Protein AF-A0A8H9GF30-F1 (afdb_monomer)

InterPro domains:
  IPR036396 Cytochrome P450 superfamily [G3DSA:1.10.630.10] (15-283)
  IPR036396 Cytochrome P450 superfamily [SSF48264] (23-315)

Foldseek 3Di:
DDDCVVCPPPPDAAELLVLQFDLHSVVVLVVQCVVPNQWGWHAQDVPRIDIDGRDPVVVVVLVPPCVVNPQQLLPPPCVVVVHADQQALCCLRNPNDDQQALSNDGDPSNVLRCVLVVVLVVVCVVVVVVLVVVLVVQQVVLVCVQLVVQCVVPVPDWGKDWCLVRPLLSSLLCSLCVQLPHDSVLSVLLLVLLVSSSSRNPVSVVVLLVSLLVVLVVCVVPPDSHSSNSLNPDPSQDDVSSSSSHSNVSSSVSSQARSQVVQVLVLCCQPPQVNVCVPPVNDDQKHFPDPSNPFGWRGRNPGIGTPTRMMIGDRDPPPPPPPDDD

Organism: NCBI:txid43677

Mean predicted aligned error: 6.54 Å

Secondary structure (DSSP, 8-state):
---GGGGTT--SPEEHHHHHHSSSTHHHHHHHHHHHTTEEEEEEETTEEEEEE--HHHHHHHHH-TTTS---GGG-GGGGGT-SPTT-TTHHHH-S----SGGG--HHHHHHHHHHHHHHHHHHHHTHHHHHHHHHHHHHHHHHHHHHHHHHH-TTS-EEEEHIIIIIHHHHHHHHHHHHT--HHHHHHHHHHHHHHHTT-THHHHHHHHHHHHHHHHHHHS--SSHHHHHHH-TT--SHHHHHHHHHHHHHHHHHHHHHHHHHHHHHHHH-HHHHHHHHTT--SEEESS-GGG--B---SS---BS--EEEE-----GGGGS---

Sequence (326 aa):
MLRLDGMTGVVALRPLAEASALPDSRVFYDALAREWGDVAPVELEPGVPAWLVLGQRLVYEVMRGDHVFVTDPRRWNGHARGGPPPGSGLAAILAPHRRRAANHTDGVLHERLRAPLDDAFARLAASEGSTAARVRTVCGLLVDRFVHRAEARRPEGTGEADLMAEYASALGYLVVGDLVGLDPEDGHRLHDLTRRLVAGDAGAVEEADRTLARAVAARRARPRRDLAGELVAHPGLRDDVEVVHSLLAVACAGYLTLPAWVGQTLLLALTDARLAARLHGGRLDLELAVPASDLRWTGGPWIRQPDRLPVTFRPVVSAAHGRLRT

Nearest PDB structures (foldseek):
  3ejd-assem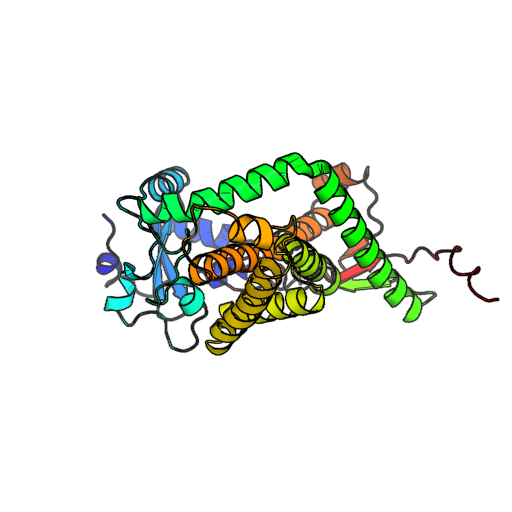bly2_D  TM=7.684E-01  e=1.050E-06  Bacillus subtilis
  3ejd-assembly3_F  TM=8.038E-01  e=1.721E-06  Bacillus subtilis
  6gmf-assembly1_A  TM=7.451E-01  e=5.637E-06  Chondromyces apiculatus DSM 436
  5xw2-assembly1_A  TM=7.887E-01  e=9.241E-06  Streptomyces himastatinicus ATCC 53653
  5kyo-assembly1_A  TM=7.574E-01  e=2.610E-05  Sphingobium yanoikuyae

Radius of gyration: 22.37 Å; Cα contacts (8 Å, |Δi|>4): 449; chains: 1; bounding box: 48×55×63 Å

Solvent-accessible surface area (backbone atoms only — not comparable to full-atom values): 17776 Å² total; per-residue (Å²): 130,94,49,80,76,75,47,79,81,65,79,82,62,52,50,40,25,56,33,27,40,40,98,58,38,59,63,51,53,52,54,40,36,75,74,49,43,48,52,29,74,28,18,58,48,94,92,36,76,43,79,44,72,68,31,68,70,56,43,54,50,49,75,68,33,53,92,78,53,63,57,28,28,68,72,45,71,53,57,85,69,71,42,65,58,91,60,32,28,59,41,75,68,49,39,71,66,89,58,57,24,33,86,42,33,57,66,74,62,14,55,41,49,36,49,46,53,54,57,46,49,51,52,51,58,77,40,39,73,61,53,54,51,53,51,49,51,53,53,48,54,38,50,54,50,47,46,52,53,18,43,75,76,36,78,91,46,77,21,58,46,40,43,28,69,58,36,22,44,46,50,20,24,50,53,43,15,46,48,51,57,39,54,71,65,59,13,46,51,46,39,53,29,45,54,36,25,59,60,18,38,71,70,30,53,62,53,45,52,52,54,40,46,52,53,49,54,48,27,74,78,50,76,50,98,33,49,46,27,47,40,72,70,28,86,60,46,87,48,70,65,35,37,36,35,40,51,49,54,52,46,47,53,37,49,59,46,47,20,28,52,47,37,45,51,51,50,44,44,73,71,35,68,70,52,30,39,70,74,51,81,58,65,70,76,57,44,66,68,56,63,81,88,74,56,50,39,35,64,32,70,86,53,55,28,57,67,53,44,48,28,33,29,71,66,76,83,70,84,74,79,82,80,85,83,132

pLDDT: mean 87.89, std 12.22, range [33.0, 97.94]

Structure (mmCIF, N/CA/C/O backbone):
data_AF-A0A8H9GF30-F1
#
_entry.id   AF-A0A8H9GF30-F1
#
loop_
_atom_site.group_PDB
_atom_site.id
_atom_site.type_symbol
_atom_site.label_atom_id
_atom_site.label_alt_id
_atom_site.label_comp_id
_atom_site.label_asym_id
_atom_site.label_entity_id
_atom_site.label_seq_id
_atom_site.pdbx_PDB_ins_code
_atom_site.Cartn_x
_atom_site.Cartn_y
_atom_site.Cartn_z
_atom_site.occupancy
_atom_site.B_iso_or_equiv
_atom_site.auth_seq_id
_atom_site.auth_comp_id
_atom_site.auth_asym_id
_atom_site.auth_atom_id
_atom_site.pdbx_PDB_model_num
ATOM 1 N N . MET A 1 1 ? -4.395 -23.767 -21.068 1.00 47.53 1 MET A N 1
ATOM 2 C CA . MET A 1 1 ? -4.061 -22.383 -20.669 1.00 47.53 1 MET A CA 1
ATOM 3 C C . MET A 1 1 ? -5.326 -21.548 -20.794 1.00 47.53 1 MET A C 1
ATOM 5 O O . MET A 1 1 ? -5.798 -21.374 -21.912 1.00 47.53 1 MET A O 1
ATOM 9 N N . LEU A 1 2 ? -5.924 -21.126 -19.675 1.00 56.38 2 LEU A N 1
ATOM 10 C CA . LEU A 1 2 ? -7.101 -20.250 -19.674 1.00 56.38 2 LEU A CA 1
ATOM 11 C C . LEU A 1 2 ? -6.683 -18.898 -20.264 1.00 56.38 2 LEU A C 1
ATOM 13 O O . LEU A 1 2 ? -6.005 -18.106 -19.617 1.00 56.38 2 LEU A O 1
ATOM 17 N N . ARG A 1 3 ? -6.993 -18.670 -21.541 1.00 58.66 3 ARG A N 1
ATOM 18 C CA . ARG A 1 3 ? -6.803 -17.365 -22.179 1.00 58.66 3 ARG A CA 1
ATOM 19 C C . ARG A 1 3 ? -8.007 -16.497 -21.859 1.00 58.66 3 ARG A C 1
ATOM 21 O O . ARG A 1 3 ? -9.128 -16.991 -21.803 1.00 58.66 3 ARG A O 1
ATOM 28 N N . LEU A 1 4 ? -7.793 -15.193 -21.721 1.00 57.38 4 LEU A N 1
ATOM 29 C CA . LEU A 1 4 ? -8.887 -14.225 -21.612 1.00 57.38 4 LEU A CA 1
ATOM 30 C C . LEU A 1 4 ? -9.859 -14.291 -22.814 1.00 57.38 4 LEU A C 1
ATOM 32 O O . LEU A 1 4 ? -10.947 -13.732 -22.746 1.00 57.38 4 LEU A O 1
ATOM 36 N N . ASP A 1 5 ? -9.491 -14.920 -23.938 1.00 56.41 5 ASP A N 1
ATOM 37 C CA . ASP A 1 5 ? -10.391 -15.168 -25.081 1.00 56.41 5 ASP A CA 1
ATOM 38 C C . ASP A 1 5 ? -11.525 -16.144 -24.718 1.00 56.41 5 ASP A C 1
ATOM 40 O O . ASP A 1 5 ? -12.622 -16.049 -25.263 1.00 56.41 5 ASP A O 1
ATOM 44 N N . GLY A 1 6 ? -11.304 -17.013 -23.724 1.00 59.25 6 GLY A N 1
ATOM 45 C CA . GLY A 1 6 ? -12.334 -17.880 -23.151 1.00 59.25 6 GLY A CA 1
ATOM 46 C C . GLY A 1 6 ? -13.402 -17.138 -22.338 1.00 59.25 6 GLY A C 1
ATOM 47 O O . GLY A 1 6 ? -14.399 -17.748 -21.974 1.00 59.25 6 GLY A O 1
ATOM 48 N N . MET A 1 7 ? -13.228 -15.835 -22.069 1.00 62.84 7 MET A N 1
ATOM 49 C CA . MET A 1 7 ? -14.224 -15.006 -21.372 1.00 62.84 7 MET A CA 1
ATOM 50 C C . MET A 1 7 ? -15.242 -14.346 -22.310 1.00 62.84 7 MET A C 1
ATOM 52 O O . MET A 1 7 ? -16.183 -13.727 -21.832 1.00 62.84 7 MET A O 1
ATOM 56 N N . THR A 1 8 ? -15.089 -14.474 -23.633 1.00 57.19 8 THR A N 1
ATOM 57 C CA . THR A 1 8 ? -15.968 -13.820 -24.627 1.00 57.19 8 THR A CA 1
ATOM 58 C C . THR A 1 8 ? -17.442 -14.249 -24.548 1.00 57.19 8 THR A C 1
ATOM 60 O O . THR A 1 8 ? -18.296 -13.556 -25.092 1.00 57.19 8 THR A O 1
ATOM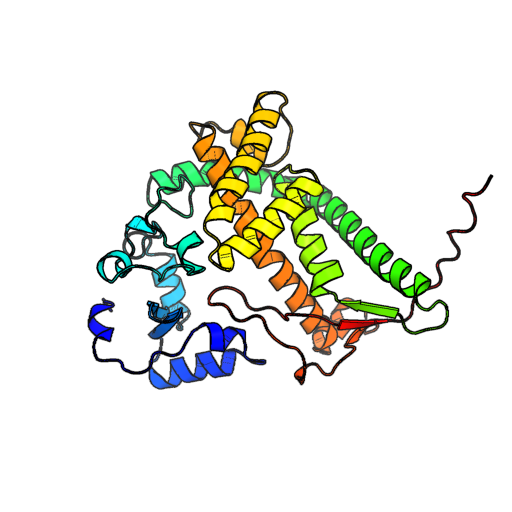 63 N N . GLY A 1 9 ? -17.752 -15.342 -23.838 1.00 57.16 9 GLY A N 1
ATOM 64 C CA . GLY A 1 9 ? -19.118 -15.790 -23.538 1.00 57.16 9 GLY A CA 1
ATOM 65 C C . GLY A 1 9 ? -19.572 -15.604 -22.083 1.00 57.16 9 GLY A C 1
ATOM 66 O O . GLY A 1 9 ? -20.694 -15.988 -21.765 1.00 57.16 9 GLY A O 1
ATOM 67 N N . VAL A 1 10 ? -18.735 -15.055 -21.193 1.00 63.53 10 VAL A N 1
ATOM 68 C CA . VAL A 1 10 ? -19.097 -14.833 -19.782 1.00 63.53 10 VAL A CA 1
ATOM 69 C C . VAL A 1 10 ? -19.740 -13.456 -19.647 1.00 63.53 10 VAL A C 1
ATOM 71 O O . VAL A 1 10 ? -19.075 -12.430 -19.771 1.00 63.53 10 VAL A O 1
ATOM 74 N N . VAL A 1 11 ? -21.048 -13.438 -19.402 1.00 61.41 11 VAL A N 1
ATOM 75 C CA . VAL A 1 11 ? -21.824 -12.218 -19.142 1.00 61.41 11 VAL A CA 1
ATOM 76 C C . VAL A 1 11 ? -21.865 -11.973 -17.627 1.00 61.41 11 VAL A C 1
ATOM 78 O O . VAL A 1 11 ? -21.976 -12.929 -16.867 1.00 61.41 11 VAL A O 1
ATOM 81 N N . ALA A 1 12 ? -21.795 -10.705 -17.198 1.00 76.50 12 ALA A N 1
ATOM 82 C CA . ALA A 1 12 ? -21.859 -10.259 -15.794 1.00 76.50 12 ALA A CA 1
ATOM 83 C C . ALA A 1 12 ? -20.682 -10.712 -14.901 1.00 76.50 12 ALA A C 1
ATOM 85 O O . ALA A 1 12 ? -20.839 -11.476 -13.948 1.00 76.50 12 ALA A O 1
ATOM 86 N N . LEU A 1 13 ? -19.485 -10.198 -15.194 1.00 88.31 13 LEU A N 1
ATOM 87 C CA . LEU A 1 13 ? -18.317 -10.370 -14.328 1.00 88.31 13 LEU A CA 1
ATOM 88 C C . LEU A 1 13 ? -18.533 -9.680 -12.979 1.00 88.31 13 LEU A C 1
ATOM 90 O O . LEU A 1 13 ? -19.012 -8.551 -12.926 1.00 88.31 13 LEU A O 1
ATOM 94 N N . ARG A 1 14 ? -18.149 -10.355 -11.893 1.00 92.69 14 ARG A N 1
ATOM 95 C CA . ARG A 1 14 ? -18.231 -9.789 -10.544 1.00 92.69 14 ARG A CA 1
ATOM 96 C C . ARG A 1 14 ? -17.059 -8.825 -10.298 1.00 92.69 14 ARG A C 1
ATOM 98 O O . ARG A 1 14 ? -15.911 -9.268 -10.433 1.00 92.69 14 ARG A O 1
ATOM 105 N N . PRO A 1 15 ? -17.304 -7.556 -9.922 1.00 93.12 15 PRO A N 1
ATOM 106 C CA . PRO A 1 15 ? -16.244 -6.608 -9.595 1.00 93.12 15 PRO A CA 1
ATOM 107 C C . PRO A 1 15 ? -15.476 -7.036 -8.345 1.00 93.12 15 PRO A C 1
ATOM 109 O O . PRO A 1 15 ? -16.052 -7.232 -7.276 1.00 93.12 15 PRO A O 1
ATOM 112 N N . LEU A 1 16 ? -14.151 -7.123 -8.439 1.00 92.25 16 LEU A N 1
ATOM 113 C CA . LEU A 1 16 ? -13.304 -7.510 -7.309 1.00 92.25 16 LEU A CA 1
ATOM 114 C C . LEU A 1 16 ? -13.378 -6.497 -6.152 1.00 92.25 16 LEU A C 1
ATOM 116 O O . LEU A 1 16 ? -13.233 -6.869 -4.988 1.00 92.25 16 LEU A O 1
ATOM 120 N N . ALA A 1 17 ? -13.676 -5.231 -6.459 1.00 90.75 17 ALA A N 1
ATOM 121 C CA . ALA A 1 17 ? -13.899 -4.191 -5.458 1.00 90.75 17 ALA A CA 1
ATOM 122 C C . ALA A 1 17 ? -15.087 -4.498 -4.519 1.00 90.75 17 ALA A C 1
ATOM 124 O O . ALA A 1 17 ? -15.069 -4.068 -3.361 1.00 90.75 17 ALA A O 1
ATOM 125 N N . GLU A 1 18 ? -16.079 -5.287 -4.954 1.00 91.75 18 GLU A N 1
ATOM 126 C CA . GLU A 1 18 ? -17.164 -5.744 -4.074 1.00 91.75 18 GLU A CA 1
ATOM 127 C C . GLU A 1 18 ? -16.618 -6.598 -2.928 1.00 91.75 18 GLU A C 1
ATOM 129 O O . GLU A 1 18 ? -17.012 -6.409 -1.780 1.00 91.75 18 GLU A O 1
ATOM 134 N N . ALA A 1 19 ? -15.645 -7.474 -3.203 1.00 91.56 19 ALA A N 1
ATOM 135 C CA . ALA A 1 19 ? -15.029 -8.320 -2.183 1.00 91.56 19 ALA A CA 1
ATOM 136 C C . ALA A 1 19 ? 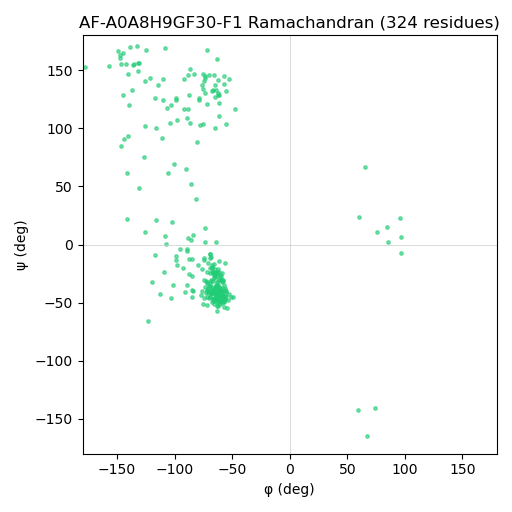-14.406 -7.485 -1.056 1.00 91.56 19 ALA A C 1
ATOM 138 O O . ALA A 1 19 ? -14.604 -7.773 0.124 1.00 91.56 19 ALA A O 1
ATOM 139 N N . SER A 1 20 ? -13.660 -6.435 -1.415 1.00 88.19 20 SER A N 1
ATOM 140 C CA . SER A 1 20 ? -13.017 -5.534 -0.450 1.00 88.19 20 SER A CA 1
ATOM 141 C C . SER A 1 20 ? -14.010 -4.687 0.347 1.00 88.19 20 SER A C 1
ATOM 143 O O . SER A 1 20 ? -13.743 -4.403 1.512 1.00 88.19 20 SER A O 1
ATOM 145 N N . ALA A 1 21 ? -15.159 -4.343 -0.243 1.00 89.38 21 ALA A N 1
ATOM 146 C CA . ALA A 1 21 ? -16.183 -3.514 0.388 1.00 89.38 21 ALA A CA 1
ATOM 147 C C . ALA A 1 21 ? -17.077 -4.290 1.378 1.00 89.38 21 ALA A C 1
ATOM 149 O O . ALA A 1 21 ? -17.756 -3.684 2.208 1.00 89.38 21 ALA A O 1
ATOM 150 N N . LEU A 1 22 ? -17.091 -5.626 1.309 1.00 89.31 22 LEU A N 1
ATOM 151 C CA . LEU A 1 22 ? -17.887 -6.455 2.213 1.00 89.31 22 LEU A CA 1
ATOM 152 C C . LEU A 1 22 ? -17.288 -6.509 3.631 1.00 89.31 22 LEU A C 1
ATOM 154 O O . LEU A 1 22 ? -16.066 -6.647 3.781 1.00 89.31 22 LEU A O 1
ATOM 158 N N . PRO A 1 23 ? -18.131 -6.527 4.686 1.00 85.19 23 PRO A N 1
ATOM 159 C CA . PRO A 1 23 ? -17.689 -6.800 6.057 1.00 85.19 23 PRO A CA 1
ATOM 160 C C . PRO A 1 23 ? -16.974 -8.149 6.211 1.00 85.19 23 PRO A C 1
ATOM 162 O O . PRO A 1 23 ? -16.007 -8.246 6.966 1.00 85.19 23 PRO A O 1
ATOM 165 N N . ASP A 1 24 ? -17.401 -9.161 5.448 1.00 88.69 24 ASP A N 1
ATOM 166 C CA . ASP A 1 24 ? -16.713 -10.444 5.305 1.00 88.69 24 ASP A CA 1
ATOM 167 C C . ASP A 1 24 ? -16.466 -10.754 3.822 1.00 88.69 24 ASP A C 1
ATOM 169 O O . ASP A 1 24 ? -17.362 -11.190 3.096 1.00 88.69 24 ASP A O 1
ATOM 173 N N . SER A 1 25 ? -15.230 -10.536 3.371 1.00 91.06 25 SER A N 1
ATOM 174 C CA . SER A 1 25 ? -14.831 -10.774 1.981 1.00 91.06 25 SER A CA 1
ATOM 175 C C . SER A 1 25 ? -14.843 -12.257 1.596 1.00 91.06 25 SER A C 1
ATOM 177 O O . SER A 1 25 ? -14.920 -12.575 0.408 1.00 91.06 25 SER A O 1
ATOM 179 N N . ARG A 1 26 ? -14.817 -13.183 2.569 1.00 92.12 26 ARG A N 1
ATOM 180 C CA . ARG A 1 26 ? -14.831 -14.632 2.300 1.00 92.12 26 ARG A CA 1
ATOM 181 C C . ARG A 1 26 ? -16.109 -15.055 1.596 1.00 92.12 26 ARG A C 1
ATOM 183 O O . ARG A 1 26 ? -16.044 -15.875 0.694 1.00 92.12 26 ARG A O 1
ATOM 190 N N . VAL A 1 27 ? -17.240 -14.418 1.908 1.00 94.69 27 VAL A N 1
ATOM 191 C CA . VAL A 1 27 ? -18.531 -14.697 1.257 1.00 94.69 27 VAL A CA 1
ATOM 192 C C . VAL A 1 27 ? -18.437 -14.544 -0.266 1.00 94.69 27 VAL A C 1
ATOM 194 O O . VAL A 1 27 ? -18.972 -15.371 -1.006 1.00 94.69 27 VAL A O 1
ATOM 197 N N . PHE A 1 28 ? -17.722 -13.520 -0.741 1.00 94.88 28 PHE A N 1
ATOM 198 C CA . PHE A 1 28 ? -17.507 -13.283 -2.168 1.00 94.88 28 PHE A CA 1
ATOM 199 C C . PHE A 1 28 ? -16.624 -14.365 -2.800 1.00 94.88 28 PHE A C 1
ATOM 201 O O . PHE A 1 28 ? -16.995 -14.948 -3.824 1.00 94.88 28 PHE A O 1
ATOM 208 N N . TYR A 1 29 ? -15.479 -14.663 -2.178 1.00 94.88 29 TYR A N 1
ATOM 209 C CA . TYR A 1 29 ? -14.535 -15.661 -2.684 1.00 94.88 29 TYR A CA 1
ATOM 210 C C . TYR A 1 29 ? -15.111 -17.081 -2.641 1.00 94.88 29 TYR A C 1
ATOM 212 O O . TYR A 1 29 ? -14.976 -17.810 -3.620 1.00 94.88 29 TYR A O 1
ATOM 220 N N . ASP A 1 30 ? -15.842 -17.446 -1.588 1.00 95.75 30 ASP A N 1
ATOM 221 C CA . ASP A 1 30 ? -16.541 -18.730 -1.468 1.00 95.75 30 ASP A CA 1
ATOM 222 C C . ASP A 1 30 ? -17.622 -18.869 -2.543 1.00 95.75 30 ASP A C 1
ATOM 224 O O . ASP A 1 30 ? -17.826 -19.946 -3.101 1.00 95.75 30 ASP A O 1
ATOM 228 N N . ALA A 1 31 ? -18.321 -17.778 -2.871 1.00 95.44 31 ALA A N 1
ATOM 229 C CA . ALA A 1 31 ? -19.279 -17.766 -3.969 1.00 95.44 31 ALA A CA 1
ATOM 230 C C . ALA A 1 31 ? -18.615 -17.917 -5.342 1.00 95.44 31 ALA A C 1
ATOM 232 O O . ALA A 1 31 ? -19.194 -18.554 -6.217 1.00 95.44 31 ALA A O 1
ATOM 233 N N . LEU A 1 32 ? -17.430 -17.338 -5.564 1.00 95.12 32 LEU A N 1
ATOM 234 C CA . LEU A 1 32 ? -16.658 -17.586 -6.789 1.00 95.12 32 LEU A CA 1
ATOM 235 C C . LEU A 1 32 ? -16.173 -19.035 -6.853 1.00 95.12 32 LEU A C 1
ATOM 237 O O . LEU A 1 32 ? -16.386 -19.694 -7.865 1.00 95.12 32 LEU A O 1
ATOM 241 N N . ALA A 1 33 ? -15.601 -19.548 -5.765 1.00 95.06 33 ALA A N 1
ATOM 242 C CA . ALA A 1 33 ? -15.069 -20.904 -5.700 1.00 95.06 33 ALA A CA 1
ATOM 243 C C . ALA A 1 33 ? -16.157 -21.971 -5.901 1.00 95.06 33 ALA A C 1
ATOM 245 O O . ALA A 1 33 ? -15.936 -22.949 -6.609 1.00 95.06 33 ALA A O 1
ATOM 246 N N . ARG A 1 34 ? -17.356 -21.771 -5.335 1.00 95.56 34 ARG A N 1
ATOM 247 C CA . ARG A 1 34 ? -18.502 -22.676 -5.541 1.00 95.56 34 ARG A CA 1
ATOM 248 C C . ARG A 1 34 ? -18.980 -22.734 -6.991 1.00 95.56 34 ARG A C 1
ATOM 250 O O . ARG A 1 34 ? -19.499 -23.764 -7.400 1.00 95.56 34 ARG A O 1
ATOM 257 N N . GLU A 1 35 ? -18.859 -21.638 -7.732 1.00 94.38 35 GLU A N 1
ATOM 258 C CA . GLU A 1 35 ? -19.360 -21.535 -9.106 1.00 94.38 35 GLU A CA 1
ATOM 259 C C . GLU A 1 35 ? -18.300 -21.934 -10.143 1.00 94.38 35 GLU A C 1
ATOM 261 O O . GLU A 1 35 ? -18.609 -22.641 -11.098 1.00 94.38 35 GLU A O 1
ATOM 266 N N . TRP A 1 36 ? -17.046 -21.526 -9.936 1.00 94.00 36 TRP A N 1
ATOM 267 C CA . TRP A 1 36 ? -15.975 -21.618 -10.935 1.00 94.00 36 TRP A CA 1
ATOM 268 C C . TRP A 1 36 ? -14.806 -22.526 -10.524 1.00 94.00 36 TRP A C 1
ATOM 270 O O . TRP A 1 36 ? -13.936 -22.825 -11.342 1.00 94.00 36 TRP A O 1
ATOM 280 N N . GLY A 1 37 ? -14.765 -22.990 -9.273 1.00 94.75 37 GLY A N 1
ATOM 281 C CA . GLY A 1 37 ? -13.639 -23.751 -8.732 1.00 94.75 37 GLY A CA 1
ATOM 282 C C . GLY A 1 37 ? -12.421 -22.869 -8.441 1.00 94.75 37 GLY A C 1
ATOM 283 O O . GLY A 1 37 ? -12.546 -21.748 -7.955 1.00 94.75 37 GLY A O 1
ATOM 284 N N . ASP A 1 38 ? -11.220 -23.378 -8.723 1.00 95.19 38 ASP A N 1
ATOM 285 C CA . ASP A 1 38 ? -9.965 -22.727 -8.318 1.00 95.19 38 ASP A CA 1
ATOM 286 C C . ASP A 1 38 ? -9.595 -21.479 -9.140 1.00 95.19 38 ASP A C 1
ATOM 288 O O . ASP A 1 38 ? -8.665 -20.761 -8.760 1.00 95.19 38 ASP A O 1
ATOM 292 N N . VAL A 1 39 ? -10.267 -21.221 -10.267 1.00 95.75 39 VAL A N 1
ATOM 293 C CA . VAL A 1 39 ? -10.013 -20.058 -11.130 1.00 95.75 39 VAL A CA 1
ATOM 294 C C . VAL A 1 39 ? -11.339 -19.486 -11.618 1.00 95.75 39 VAL A C 1
ATOM 296 O O . VAL A 1 39 ? -12.083 -20.172 -12.313 1.00 95.75 39 VAL A O 1
ATOM 299 N N . ALA A 1 40 ? -11.612 -18.225 -11.291 1.00 94.38 40 ALA A N 1
ATOM 300 C CA . ALA A 1 40 ? -12.878 -17.566 -11.595 1.00 94.38 40 ALA A CA 1
ATOM 301 C C . ALA A 1 40 ? -12.679 -16.306 -12.454 1.00 94.38 40 ALA A C 1
ATOM 303 O O . ALA A 1 40 ? -11.703 -15.578 -12.254 1.00 94.38 40 ALA A O 1
ATOM 304 N N . PRO A 1 41 ? -13.582 -16.013 -13.401 1.00 94.44 41 PRO A N 1
ATOM 305 C CA . PRO A 1 41 ? -13.580 -14.751 -14.122 1.00 94.44 41 PRO A CA 1
ATOM 306 C C . PRO A 1 41 ? -14.115 -13.627 -13.218 1.00 94.44 41 PRO A C 1
ATOM 308 O O . PRO A 1 41 ? -15.136 -13.782 -12.548 1.00 94.44 41 PRO A O 1
ATOM 311 N N . VAL A 1 42 ? -13.426 -12.488 -13.203 1.00 94.00 42 VAL A N 1
ATOM 312 C CA . VAL A 1 42 ? -13.779 -11.298 -12.411 1.00 94.00 42 VAL A CA 1
ATOM 313 C C . VAL A 1 42 ? -13.567 -10.026 -13.225 1.00 94.00 42 VAL A C 1
ATOM 315 O O . VAL A 1 42 ? -12.954 -10.044 -14.295 1.00 94.00 42 VAL A O 1
ATOM 318 N N . GLU A 1 43 ? -14.049 -8.909 -12.699 1.00 91.88 43 GLU A N 1
ATOM 319 C CA . GLU A 1 43 ? -13.779 -7.572 -13.218 1.00 91.88 43 GLU A CA 1
ATOM 320 C C . GLU A 1 43 ? -12.864 -6.813 -12.239 1.00 91.88 43 GLU A C 1
ATOM 322 O O . GLU A 1 43 ? -13.168 -6.721 -11.050 1.00 91.88 43 GLU A O 1
ATOM 327 N N . LEU A 1 44 ? -11.713 -6.309 -12.705 1.00 89.75 44 LEU A N 1
ATOM 328 C CA . LEU A 1 44 ? -10.773 -5.548 -11.859 1.00 89.75 44 LEU A CA 1
ATOM 329 C C . LEU A 1 44 ? -11.265 -4.118 -11.615 1.00 89.75 44 LEU A C 1
ATOM 331 O O . LEU A 1 44 ? -11.205 -3.612 -10.498 1.00 89.75 44 LEU A O 1
ATOM 335 N N . GLU A 1 45 ? -11.753 -3.497 -12.683 1.00 88.19 45 GLU A N 1
ATOM 336 C CA . GLU A 1 45 ? -12.424 -2.199 -12.751 1.00 88.19 45 GLU A CA 1
ATOM 337 C C . GLU A 1 45 ? -13.456 -2.265 -13.885 1.00 88.19 45 GLU A C 1
ATOM 339 O O . GLU A 1 45 ? -13.301 -3.124 -14.757 1.00 88.19 45 GLU A O 1
ATOM 344 N N . PRO A 1 46 ? -14.466 -1.374 -13.926 1.00 86.88 46 PRO A N 1
ATOM 345 C CA . PRO A 1 46 ? -15.493 -1.388 -14.966 1.00 86.88 46 PRO A CA 1
ATOM 346 C C . PRO A 1 46 ? -14.911 -1.525 -16.382 1.00 86.88 46 PRO A C 1
ATOM 348 O O . PRO A 1 46 ? -14.175 -0.658 -16.855 1.00 86.88 46 PRO A O 1
ATOM 351 N N . GLY A 1 47 ? -15.235 -2.629 -17.059 1.00 86.06 47 GLY A N 1
ATOM 352 C CA . GLY A 1 47 ? -14.768 -2.951 -18.409 1.00 86.06 47 GLY A CA 1
ATOM 353 C C . GLY A 1 47 ? -13.404 -3.649 -18.500 1.00 86.06 47 GLY A C 1
ATOM 354 O O . GLY A 1 47 ? -12.951 -3.925 -19.611 1.00 86.06 47 GLY A O 1
ATOM 355 N N . VAL A 1 48 ? -12.750 -3.969 -17.377 1.00 89.44 48 VAL A N 1
ATOM 356 C CA . VAL A 1 48 ? -11.424 -4.610 -17.337 1.00 89.44 48 VAL A CA 1
ATOM 357 C C . VAL A 1 48 ? -11.527 -6.051 -16.807 1.00 89.44 48 VAL A C 1
ATOM 359 O O . VAL A 1 48 ? -11.444 -6.277 -15.595 1.00 89.44 48 VAL A O 1
ATOM 362 N N . PRO A 1 49 ? -11.687 -7.055 -17.691 1.00 90.44 49 PRO A N 1
ATOM 363 C CA . PRO A 1 49 ? -11.808 -8.456 -17.293 1.00 90.44 49 PRO A CA 1
ATOM 364 C C . PRO A 1 49 ? -10.475 -9.057 -16.829 1.00 90.44 49 PRO A C 1
ATOM 366 O O . PRO A 1 49 ? -9.422 -8.798 -17.420 1.00 90.44 49 PRO A O 1
ATOM 369 N N . ALA A 1 50 ? -10.531 -9.947 -15.838 1.00 91.00 50 ALA A N 1
ATOM 370 C CA . ALA A 1 50 ? -9.391 -10.734 -15.380 1.00 91.00 50 ALA A CA 1
ATOM 371 C C . ALA A 1 50 ? -9.788 -12.145 -14.927 1.00 91.00 50 ALA A C 1
ATOM 373 O O . ALA A 1 50 ? -10.952 -12.443 -14.668 1.00 91.00 50 ALA A O 1
ATOM 374 N N . TRP A 1 51 ? -8.780 -13.007 -14.796 1.00 92.62 51 TRP A N 1
ATOM 375 C CA . TRP A 1 51 ? -8.900 -14.292 -14.114 1.00 92.62 51 TRP A CA 1
ATOM 376 C C . TRP A 1 51 ? -8.362 -14.159 -12.690 1.00 92.62 51 TRP A C 1
ATOM 378 O O . TRP A 1 51 ? -7.216 -13.752 -12.500 1.00 92.62 51 TRP A O 1
ATOM 388 N N . LEU A 1 52 ? -9.171 -14.532 -11.702 1.00 94.31 52 LEU A N 1
ATOM 389 C CA . LEU A 1 52 ? -8.783 -14.619 -10.301 1.00 94.31 52 LEU A CA 1
ATOM 390 C C . LEU A 1 52 ? -8.460 -16.069 -9.943 1.00 94.31 52 LEU A C 1
ATOM 392 O O . LEU A 1 52 ? -9.294 -16.958 -10.101 1.00 94.31 52 LEU A O 1
ATOM 396 N N . VAL A 1 53 ? -7.258 -16.295 -9.424 1.00 95.38 53 VAL A N 1
ATOM 397 C CA . VAL A 1 53 ? -6.821 -17.606 -8.935 1.00 95.38 53 VAL A CA 1
ATOM 398 C C . VAL A 1 53 ? -7.138 -17.700 -7.444 1.00 95.38 53 VAL A C 1
ATOM 400 O O . VAL A 1 53 ? -6.607 -16.932 -6.648 1.00 95.38 53 VAL A O 1
ATOM 403 N N . LEU A 1 54 ? -8.015 -18.633 -7.080 1.00 94.88 54 LEU A N 1
ATOM 404 C CA . LEU A 1 54 ? -8.527 -18.841 -5.721 1.00 94.88 54 LEU A CA 1
ATOM 405 C C . LEU A 1 54 ? -7.835 -20.020 -5.024 1.00 94.88 54 LEU A C 1
ATOM 407 O O . LEU A 1 54 ? -7.590 -19.982 -3.820 1.00 94.88 54 LEU A O 1
ATOM 411 N N . GLY A 1 55 ? -7.495 -21.068 -5.779 1.00 94.50 55 GLY A N 1
ATOM 412 C CA . GLY A 1 55 ? -6.885 -22.277 -5.228 1.00 94.50 55 GLY A CA 1
ATOM 413 C C . GLY A 1 55 ? -5.437 -22.047 -4.789 1.00 94.50 55 GLY A C 1
ATOM 414 O O . GLY A 1 55 ? -4.579 -21.733 -5.614 1.00 94.50 55 GLY A O 1
ATOM 415 N N . GLN A 1 56 ? -5.121 -22.278 -3.510 1.00 94.81 56 GLN A N 1
ATOM 416 C CA . GLN A 1 56 ? -3.788 -22.026 -2.933 1.00 94.81 56 GLN A CA 1
ATOM 417 C C . GLN A 1 56 ? -2.646 -22.686 -3.725 1.00 94.81 56 GLN A C 1
ATOM 419 O O . GLN A 1 56 ? -1.605 -22.072 -3.964 1.00 94.81 56 GLN A O 1
ATOM 424 N N . ARG A 1 57 ? -2.832 -23.939 -4.159 1.00 95.19 57 ARG A N 1
ATOM 425 C CA . ARG A 1 57 ? -1.837 -24.652 -4.975 1.00 95.19 57 ARG A CA 1
ATOM 426 C C . ARG A 1 57 ? -1.570 -23.923 -6.295 1.00 95.19 57 ARG A C 1
ATOM 428 O O . ARG A 1 57 ? -0.410 -23.772 -6.666 1.00 95.19 57 ARG A O 1
ATOM 435 N N . LEU A 1 58 ? -2.625 -23.466 -6.974 1.00 95.38 58 LEU A N 1
ATOM 436 C CA . LEU A 1 58 ? -2.505 -22.727 -8.231 1.00 95.38 58 LEU A CA 1
ATOM 437 C C . LEU A 1 58 ? -1.897 -21.342 -8.017 1.00 95.38 58 LEU A C 1
ATOM 439 O O . LEU A 1 58 ? -1.098 -20.917 -8.840 1.00 95.38 58 LEU A O 1
ATOM 443 N N . VAL A 1 59 ? -2.198 -20.664 -6.904 1.00 94.94 59 VAL A N 1
ATOM 444 C CA . VAL A 1 59 ? -1.527 -19.402 -6.552 1.00 94.94 59 VAL A CA 1
ATOM 445 C C . VAL A 1 59 ? -0.014 -19.611 -6.491 1.00 94.94 59 VAL A C 1
ATOM 447 O O . VAL A 1 59 ? 0.729 -18.854 -7.109 1.00 94.94 59 VAL A O 1
ATOM 450 N N . TYR A 1 60 ? 0.466 -20.665 -5.823 1.00 95.06 60 TYR A N 1
ATOM 451 C CA . TYR A 1 60 ? 1.901 -20.961 -5.802 1.00 95.06 60 TYR A CA 1
ATOM 452 C C . TYR A 1 60 ? 2.470 -21.327 -7.173 1.00 95.06 60 TYR A C 1
ATOM 454 O O . TYR A 1 60 ? 3.605 -20.962 -7.466 1.00 95.06 60 TYR A O 1
ATOM 462 N N . GLU A 1 61 ? 1.719 -22.062 -7.993 1.00 94.06 61 GLU A N 1
ATOM 463 C CA . GLU A 1 61 ? 2.126 -22.412 -9.357 1.00 94.06 61 GLU A CA 1
ATOM 464 C C . GLU A 1 61 ? 2.303 -21.152 -10.217 1.00 94.06 61 GLU A C 1
ATOM 466 O O . GLU A 1 61 ? 3.341 -20.977 -10.849 1.00 94.06 61 GLU A O 1
ATOM 471 N N . VAL A 1 62 ? 1.341 -20.228 -10.153 1.00 93.62 62 VAL A N 1
ATOM 472 C CA . VAL A 1 62 ? 1.369 -18.949 -10.872 1.00 93.62 62 VAL A CA 1
ATOM 473 C C . VAL A 1 62 ? 2.504 -18.057 -10.377 1.00 93.62 62 VAL A C 1
ATOM 475 O O . VAL A 1 62 ? 3.283 -17.564 -11.184 1.00 93.62 62 VAL A O 1
ATOM 478 N N . MET A 1 63 ? 2.651 -17.894 -9.059 1.00 91.81 63 MET A N 1
ATOM 479 C CA . MET A 1 63 ? 3.688 -17.036 -8.466 1.00 91.81 63 MET A CA 1
ATOM 480 C C . MET A 1 63 ? 5.116 -17.554 -8.688 1.00 91.81 63 MET A C 1
ATOM 482 O O . MET A 1 63 ? 6.058 -16.771 -8.628 1.00 91.81 63 MET A O 1
ATOM 486 N N . ARG A 1 64 ? 5.297 -18.860 -8.924 1.00 91.31 64 ARG A N 1
ATOM 487 C CA . ARG A 1 64 ? 6.604 -19.457 -9.256 1.00 91.31 64 ARG A CA 1
ATOM 488 C C . ARG A 1 64 ? 6.857 -19.551 -10.760 1.00 91.31 64 ARG A C 1
ATOM 490 O O . ARG A 1 64 ? 7.999 -19.718 -11.168 1.00 91.31 64 ARG A O 1
ATOM 497 N N . GLY A 1 65 ? 5.809 -19.498 -11.578 1.00 89.88 65 GLY A N 1
ATOM 498 C CA . GLY A 1 65 ? 5.873 -19.659 -13.028 1.00 89.88 65 GLY A CA 1
ATOM 499 C C . GLY A 1 65 ? 6.184 -18.362 -13.772 1.00 89.88 65 GLY A C 1
ATOM 500 O O . GLY A 1 65 ? 5.458 -18.023 -14.702 1.00 89.88 65 GLY A O 1
ATOM 501 N N . ASP A 1 66 ? 7.243 -17.648 -13.393 1.00 82.06 66 ASP A N 1
ATOM 502 C CA . ASP A 1 66 ? 7.627 -16.327 -13.931 1.00 82.06 66 ASP A CA 1
ATOM 503 C C . ASP A 1 66 ? 7.885 -16.288 -15.455 1.00 82.06 66 ASP A C 1
ATOM 505 O O . ASP A 1 66 ? 7.706 -15.259 -16.104 1.00 82.06 66 ASP A O 1
ATOM 509 N N . HIS A 1 67 ? 8.235 -17.422 -16.062 1.00 83.88 67 HIS A N 1
ATOM 510 C CA . HIS A 1 67 ? 8.375 -17.572 -17.513 1.00 83.88 67 HIS A CA 1
ATOM 511 C C . HIS A 1 67 ? 7.035 -17.575 -18.275 1.00 83.88 67 HIS A C 1
ATOM 513 O O . HIS A 1 67 ? 7.013 -17.261 -19.467 1.00 83.88 67 HIS A O 1
ATOM 519 N N . VAL A 1 68 ? 5.922 -17.923 -17.614 1.00 86.94 68 VAL A N 1
ATOM 520 C CA . VAL A 1 68 ? 4.558 -17.898 -18.187 1.00 86.94 68 VAL A CA 1
ATOM 521 C C . VAL A 1 68 ? 3.784 -16.681 -17.687 1.00 86.94 68 VAL A C 1
ATOM 523 O O . VAL A 1 68 ? 3.142 -15.985 -18.474 1.00 86.94 68 VAL A O 1
ATOM 526 N N . PHE A 1 69 ? 3.851 -16.422 -16.384 1.00 89.94 69 PHE A N 1
ATOM 527 C CA . PHE A 1 69 ? 3.139 -15.357 -15.687 1.00 89.94 69 PHE A CA 1
ATOM 528 C C . PHE A 1 69 ? 4.082 -14.183 -15.434 1.00 89.94 69 PHE A C 1
ATOM 530 O O . PHE A 1 69 ? 4.488 -13.902 -14.310 1.00 89.94 69 PHE A O 1
ATOM 537 N N . VAL A 1 70 ? 4.444 -13.523 -16.531 1.00 90.88 70 VAL A N 1
ATOM 538 C CA . VAL A 1 70 ? 5.309 -12.341 -16.527 1.00 90.88 70 VAL A CA 1
ATOM 539 C C . VAL A 1 70 ? 4.637 -11.157 -15.829 1.00 90.88 70 VAL A C 1
ATOM 541 O O . VAL A 1 70 ? 3.424 -10.965 -15.929 1.00 90.88 70 VAL A O 1
ATOM 544 N N 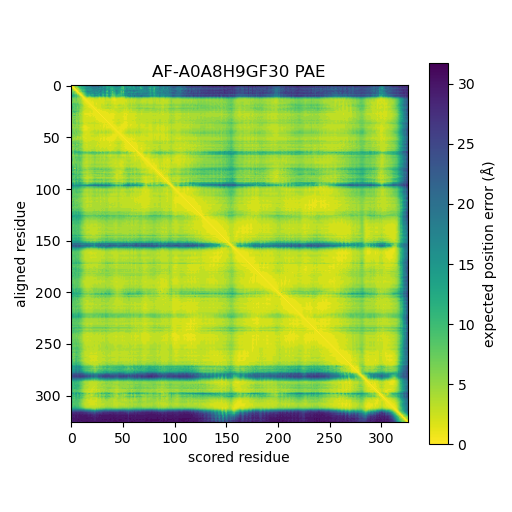. THR A 1 71 ? 5.441 -10.349 -15.147 1.00 88.50 71 THR A N 1
ATOM 545 C CA . THR A 1 71 ? 4.999 -9.187 -14.365 1.00 88.50 71 THR A CA 1
ATOM 546 C C . THR A 1 71 ? 5.153 -7.865 -15.114 1.00 88.50 71 THR A C 1
ATOM 548 O O . THR A 1 71 ? 4.568 -6.870 -14.696 1.00 88.50 71 THR A O 1
ATOM 551 N N . ASP A 1 72 ? 5.889 -7.837 -16.235 1.00 90.75 72 ASP A N 1
ATOM 552 C CA . ASP A 1 72 ? 6.023 -6.648 -17.080 1.00 90.75 72 ASP A CA 1
ATOM 553 C C . ASP A 1 72 ? 4.657 -6.210 -17.646 1.00 90.75 72 ASP A C 1
ATOM 555 O O . ASP A 1 72 ? 4.115 -6.867 -18.549 1.00 90.75 72 ASP A O 1
ATOM 559 N N . PRO A 1 73 ? 4.104 -5.066 -17.194 1.00 90.00 73 PRO A N 1
ATOM 560 C CA . PRO A 1 73 ? 2.763 -4.635 -17.580 1.00 90.00 73 PRO A CA 1
ATOM 561 C C . PRO A 1 73 ? 2.655 -4.305 -19.069 1.00 90.00 73 PRO A C 1
ATOM 563 O O . PRO A 1 73 ? 1.557 -4.293 -19.619 1.00 90.00 73 PRO A O 1
ATOM 566 N N . ARG A 1 74 ? 3.775 -4.109 -19.777 1.00 89.62 74 ARG A N 1
ATOM 567 C CA . ARG A 1 74 ? 3.785 -3.916 -21.237 1.00 89.62 74 ARG A CA 1
ATOM 568 C C . ARG A 1 74 ? 3.372 -5.176 -21.994 1.00 89.62 74 ARG A C 1
ATOM 570 O O . ARG A 1 74 ? 2.932 -5.082 -23.136 1.00 89.62 74 ARG A O 1
ATOM 577 N N . ARG A 1 75 ? 3.532 -6.351 -21.377 1.00 89.31 75 ARG A N 1
ATOM 578 C CA . ARG A 1 75 ? 3.136 -7.652 -21.940 1.00 89.31 75 ARG A CA 1
ATOM 579 C C . ARG A 1 75 ? 1.701 -8.029 -21.601 1.00 89.31 75 ARG A C 1
ATOM 581 O O . ARG A 1 75 ? 1.220 -9.060 -22.072 1.00 89.31 75 ARG A O 1
ATOM 588 N N . TRP A 1 76 ? 1.012 -7.213 -20.806 1.00 90.56 76 TRP A N 1
ATOM 589 C CA . TRP A 1 76 ? -0.377 -7.460 -20.471 1.00 90.56 76 TRP A CA 1
ATOM 590 C C . TRP A 1 76 ? -1.239 -7.443 -21.738 1.00 90.56 76 TRP A C 1
ATOM 592 O O . TRP A 1 76 ? -1.303 -6.464 -22.481 1.00 90.56 76 TRP A O 1
ATOM 602 N N . ASN A 1 77 ? -1.930 -8.550 -21.994 1.00 86.69 77 ASN A N 1
ATOM 603 C CA . ASN A 1 77 ? -2.781 -8.719 -23.170 1.00 86.69 77 ASN A CA 1
ATOM 604 C C . ASN A 1 77 ? -4.040 -7.830 -23.152 1.00 86.69 77 ASN A C 1
ATOM 606 O O . ASN A 1 77 ? -4.702 -7.712 -24.183 1.00 86.69 77 ASN A O 1
ATOM 610 N N . GLY A 1 78 ? -4.360 -7.181 -22.026 1.00 87.94 78 GLY A N 1
ATOM 611 C CA . GLY A 1 78 ? -5.427 -6.181 -21.943 1.00 87.94 78 GLY A CA 1
ATOM 612 C C . GLY A 1 78 ? -5.183 -4.946 -22.814 1.00 87.94 78 GLY A C 1
ATOM 613 O O . GLY A 1 78 ? -6.144 -4.340 -23.279 1.00 87.94 78 GLY A O 1
ATOM 614 N N . HIS A 1 79 ? -3.926 -4.627 -23.153 1.00 88.94 79 HIS A N 1
ATOM 615 C CA . HIS A 1 79 ? -3.602 -3.527 -24.078 1.00 88.94 79 HIS A CA 1
ATOM 616 C C . HIS A 1 79 ? -4.191 -3.730 -25.474 1.00 88.94 79 HIS A C 1
ATOM 618 O O . HIS A 1 79 ? -4.684 -2.786 -26.083 1.00 88.94 79 HIS A O 1
ATOM 624 N N . ALA A 1 80 ? -4.228 -4.975 -25.960 1.00 86.88 80 ALA A N 1
ATOM 625 C CA . ALA A 1 80 ? -4.865 -5.313 -27.235 1.00 86.88 80 ALA A CA 1
ATOM 626 C C . ALA A 1 80 ? -6.401 -5.177 -27.197 1.00 86.88 80 ALA A C 1
ATOM 628 O O . ALA A 1 80 ? -7.057 -5.300 -28.228 1.00 86.88 80 ALA A O 1
ATOM 629 N N . ARG A 1 81 ? -6.977 -4.939 -26.012 1.00 81.94 81 ARG A N 1
ATOM 630 C CA . ARG A 1 81 ? -8.419 -4.854 -25.743 1.00 81.94 81 ARG A CA 1
ATOM 631 C C . ARG A 1 81 ? -8.850 -3.467 -25.263 1.00 81.94 81 ARG A C 1
ATOM 633 O O . ARG A 1 81 ? -9.893 -3.338 -24.636 1.00 81.94 81 ARG A O 1
ATOM 640 N N . GLY A 1 82 ? -8.046 -2.443 -25.543 1.00 84.31 82 GLY A N 1
ATOM 641 C CA . GLY A 1 82 ? -8.322 -1.058 -25.152 1.00 84.31 82 GLY A CA 1
ATOM 642 C C . GLY A 1 82 ? -7.632 -0.609 -23.863 1.00 84.31 82 GLY A C 1
ATOM 643 O O . GLY A 1 82 ? -7.639 0.583 -23.579 1.00 84.31 82 GLY A O 1
ATOM 644 N N . GLY A 1 83 ? -6.974 -1.518 -23.133 1.00 86.00 83 GLY A N 1
ATOM 645 C CA . GLY A 1 83 ? -6.274 -1.193 -21.890 1.00 86.00 83 GLY A CA 1
ATOM 646 C C . GLY A 1 83 ? -7.222 -0.768 -20.760 1.00 86.00 83 GLY A C 1
ATOM 647 O O . GLY A 1 83 ? -8.424 -1.027 -20.828 1.00 86.00 83 GLY A O 1
ATOM 648 N N . PRO A 1 84 ? -6.695 -0.148 -19.691 1.00 87.50 84 PRO A N 1
ATOM 649 C CA . PRO A 1 84 ? -7.525 0.409 -18.632 1.00 87.50 84 PRO A CA 1
ATOM 650 C C . PRO A 1 84 ? -8.277 1.651 -19.149 1.00 87.50 84 PRO A C 1
ATOM 652 O O . PRO A 1 84 ? -7.713 2.404 -19.950 1.00 87.50 84 PRO A O 1
ATOM 655 N N . PRO A 1 85 ? -9.519 1.908 -18.698 1.00 86.75 85 PRO A N 1
ATOM 656 C CA . PRO A 1 85 ? -10.266 3.094 -19.107 1.00 86.75 85 PRO A CA 1
ATOM 657 C C . PRO A 1 85 ? -9.575 4.401 -18.657 1.00 86.75 85 PRO A C 1
ATOM 659 O O . PRO A 1 85 ? -8.769 4.394 -17.721 1.00 86.75 85 PRO A O 1
ATOM 662 N N . PRO A 1 86 ? -9.877 5.555 -19.285 1.00 84.81 86 PRO A N 1
ATOM 663 C CA . PRO A 1 86 ? -9.366 6.848 -18.830 1.00 84.81 86 PRO A CA 1
ATOM 664 C C . PRO A 1 86 ? -9.719 7.118 -17.360 1.00 84.81 86 PRO A C 1
ATOM 666 O O . PRO A 1 86 ? -10.869 6.952 -16.964 1.00 84.81 86 PRO A O 1
ATOM 669 N N . GLY A 1 87 ? -8.737 7.541 -16.558 1.00 82.38 87 GLY A N 1
ATOM 670 C CA . GLY A 1 87 ? -8.922 7.756 -15.115 1.00 82.38 87 GLY A CA 1
ATOM 671 C C . GLY A 1 87 ? -8.965 6.471 -14.278 1.00 82.38 87 GLY A C 1
ATOM 672 O O . GLY A 1 87 ? -9.304 6.526 -13.102 1.00 82.38 87 GLY A O 1
ATOM 673 N N . SER A 1 88 ? -8.625 5.320 -14.863 1.00 86.75 88 SER A N 1
ATOM 674 C CA . SER A 1 88 ? -8.460 4.057 -14.143 1.00 86.75 88 SER A CA 1
ATOM 675 C C . SER A 1 88 ? -7.299 4.118 -13.150 1.00 86.75 88 SER A C 1
ATOM 677 O O . SER A 1 88 ? -6.178 4.487 -13.517 1.00 86.75 88 SER A O 1
ATOM 679 N N . GLY A 1 89 ? -7.529 3.665 -11.916 1.00 83.62 89 GLY A N 1
ATOM 680 C CA . GLY A 1 89 ? -6.468 3.469 -10.927 1.00 83.62 89 GLY A CA 1
ATOM 681 C C . GLY A 1 89 ? -5.494 2.362 -11.340 1.00 83.62 89 GLY A C 1
ATOM 682 O O . GLY A 1 89 ? -4.304 2.415 -11.018 1.00 83.62 89 GLY A O 1
ATOM 683 N N . LEU A 1 90 ? -5.960 1.393 -12.139 1.00 87.19 90 LEU A N 1
ATOM 684 C CA . LEU A 1 90 ? -5.111 0.349 -12.717 1.00 87.19 90 LEU A CA 1
ATOM 685 C C . LEU A 1 90 ? -4.044 0.904 -13.659 1.00 87.19 90 LEU A C 1
ATOM 687 O O . LEU A 1 90 ? -3.023 0.244 -13.838 1.00 87.19 90 LEU A O 1
ATOM 691 N N . ALA A 1 91 ? -4.221 2.093 -14.244 1.00 83.31 91 ALA A N 1
ATOM 692 C CA . ALA A 1 91 ? -3.212 2.685 -15.120 1.00 83.31 91 ALA A CA 1
ATOM 693 C C . ALA A 1 91 ? -1.864 2.877 -14.403 1.00 83.31 91 ALA A C 1
ATOM 695 O O . ALA A 1 91 ? -0.818 2.679 -15.015 1.00 83.31 91 ALA A O 1
ATOM 696 N N . ALA A 1 92 ? -1.859 3.154 -13.096 1.00 78.62 92 ALA A N 1
ATOM 697 C CA . ALA A 1 92 ? -0.622 3.286 -12.325 1.00 78.62 92 ALA A CA 1
ATOM 698 C C . ALA A 1 92 ? 0.219 1.991 -12.277 1.00 78.62 92 ALA A C 1
ATOM 700 O O . ALA A 1 92 ? 1.419 2.054 -12.015 1.00 78.62 92 ALA A O 1
ATOM 701 N N . ILE A 1 93 ? -0.401 0.832 -12.530 1.00 81.44 93 ILE A N 1
ATOM 702 C CA . ILE A 1 93 ? 0.219 -0.499 -12.430 1.00 81.44 93 ILE A CA 1
ATOM 703 C C . ILE A 1 93 ? 0.339 -1.159 -13.810 1.00 81.44 93 ILE A C 1
ATOM 705 O O . ILE A 1 93 ? 1.356 -1.768 -14.126 1.00 81.44 93 ILE A O 1
ATOM 709 N N . LEU A 1 94 ? -0.706 -1.053 -14.632 1.00 86.62 94 LEU A N 1
ATOM 710 C CA . LEU A 1 94 ? -0.850 -1.773 -15.895 1.00 86.62 94 LEU A CA 1
ATOM 711 C C . LEU A 1 94 ? -0.469 -0.942 -17.118 1.00 86.62 94 LEU A C 1
ATOM 713 O O . LEU A 1 94 ? -0.398 -1.507 -18.208 1.00 86.62 94 LEU A O 1
ATOM 717 N N . ALA A 1 95 ? -0.247 0.372 -16.992 1.00 79.94 95 ALA A N 1
ATOM 718 C CA . ALA A 1 95 ? 0.068 1.195 -18.155 1.00 79.94 95 ALA A CA 1
ATOM 719 C C . ALA A 1 95 ? 1.316 0.674 -18.891 1.00 79.94 95 ALA A C 1
ATOM 721 O O . ALA A 1 95 ? 2.290 0.255 -18.264 1.00 79.94 95 ALA A O 1
ATOM 722 N N . PRO A 1 96 ? 1.359 0.779 -20.233 1.00 75.81 96 PRO A N 1
ATOM 723 C CA . PRO A 1 96 ? 2.477 0.273 -21.034 1.00 75.81 96 PRO A CA 1
ATOM 724 C C . PRO A 1 96 ? 3.741 1.152 -20.919 1.00 75.81 96 PRO A C 1
ATOM 726 O O . PRO A 1 96 ? 4.662 1.054 -21.733 1.00 75.81 96 PRO A O 1
ATOM 729 N N . HIS A 1 97 ? 3.792 2.048 -19.931 1.00 75.31 97 HIS A N 1
ATOM 730 C CA . HIS A 1 97 ? 4.884 2.991 -19.739 1.00 75.31 97 HIS A CA 1
ATOM 731 C C . HIS A 1 97 ? 6.083 2.260 -19.136 1.00 75.31 97 HIS A C 1
ATOM 733 O O . HIS A 1 97 ? 5.960 1.436 -18.231 1.00 75.31 97 HIS A O 1
ATOM 739 N N . ARG A 1 98 ? 7.282 2.557 -19.642 1.00 72.25 98 ARG A N 1
ATOM 740 C CA . ARG A 1 98 ? 8.493 1.840 -19.240 1.00 72.25 98 ARG A CA 1
ATOM 741 C C . ARG A 1 98 ? 9.036 2.366 -17.909 1.00 72.25 98 ARG A C 1
ATOM 743 O O . ARG A 1 98 ? 9.936 3.206 -17.893 1.00 72.25 98 ARG A O 1
ATOM 750 N N . ARG A 1 99 ? 8.561 1.807 -16.797 1.00 85.94 99 ARG A N 1
ATOM 751 C CA . ARG A 1 99 ? 9.263 1.897 -15.510 1.00 85.94 99 ARG A CA 1
ATOM 752 C C . ARG A 1 99 ? 10.478 0.968 -15.511 1.00 85.94 99 ARG A C 1
ATOM 754 O O . ARG A 1 99 ? 10.444 -0.133 -16.053 1.00 85.94 99 ARG A O 1
ATOM 761 N N . ARG A 1 100 ? 11.581 1.436 -14.930 1.00 90.12 100 ARG A N 1
ATOM 762 C CA . ARG A 1 100 ? 12.839 0.682 -14.784 1.00 90.12 100 ARG A CA 1
ATOM 763 C C . ARG A 1 100 ? 12.995 0.234 -13.333 1.00 90.12 100 ARG A C 1
ATOM 765 O O . ARG A 1 100 ? 13.907 0.672 -12.645 1.00 90.12 100 ARG A O 1
ATOM 772 N N . ALA A 1 101 ? 12.050 -0.580 -12.878 1.00 91.56 101 ALA A N 1
ATOM 773 C CA . ALA A 1 101 ? 12.017 -1.142 -11.532 1.00 91.56 101 ALA A CA 1
ATOM 774 C C . ALA A 1 101 ? 11.754 -2.649 -11.599 1.00 91.56 101 ALA A C 1
ATOM 776 O O . ALA A 1 101 ? 11.165 -3.143 -12.564 1.00 91.56 101 ALA A O 1
ATOM 777 N N . ALA A 1 102 ? 12.168 -3.373 -10.558 1.00 93.06 102 ALA A N 1
ATOM 778 C CA . ALA A 1 102 ? 12.023 -4.825 -10.490 1.00 93.06 102 ALA A CA 1
ATOM 779 C C . ALA A 1 102 ? 10.562 -5.281 -10.673 1.00 93.06 102 ALA A C 1
ATOM 781 O O . ALA A 1 102 ? 10.310 -6.223 -11.410 1.00 93.06 102 ALA A O 1
ATOM 782 N N . ASN A 1 103 ? 9.584 -4.567 -10.106 1.00 89.25 103 ASN A N 1
ATOM 783 C CA . ASN A 1 103 ? 8.154 -4.890 -10.227 1.00 89.25 103 ASN A CA 1
ATOM 784 C C . ASN A 1 103 ? 7.525 -4.584 -11.607 1.00 89.25 103 ASN A C 1
ATOM 786 O O . ASN A 1 103 ? 6.320 -4.736 -11.757 1.00 89.25 103 ASN A O 1
ATOM 790 N N . HIS A 1 104 ? 8.310 -4.109 -12.579 1.00 90.19 104 HIS A N 1
ATOM 791 C CA . HIS A 1 104 ? 7.880 -3.808 -13.955 1.00 90.19 104 HIS A CA 1
ATOM 792 C C . HIS A 1 104 ? 8.739 -4.528 -15.008 1.00 90.19 104 HIS A C 1
ATOM 794 O O . HIS A 1 104 ? 8.716 -4.185 -16.192 1.00 90.19 104 HIS A O 1
ATOM 800 N N . THR A 1 105 ? 9.580 -5.467 -14.582 1.00 91.88 105 THR A N 1
ATOM 801 C CA . THR A 1 105 ? 10.541 -6.152 -15.448 1.00 91.88 105 THR A CA 1
ATOM 802 C C . THR A 1 105 ? 10.639 -7.617 -15.054 1.00 91.88 105 THR A C 1
ATOM 804 O O . THR A 1 105 ? 10.388 -7.959 -13.904 1.00 91.88 105 THR A O 1
ATOM 807 N N . ASP A 1 106 ? 11.045 -8.462 -16.003 1.00 92.00 106 ASP A N 1
ATOM 808 C CA . ASP A 1 106 ? 11.211 -9.907 -15.815 1.00 92.00 106 ASP A CA 1
ATOM 809 C C . ASP A 1 106 ? 12.636 -10.361 -16.191 1.00 92.00 106 ASP A C 1
ATOM 811 O O . ASP A 1 106 ? 13.406 -9.622 -16.824 1.00 92.00 106 ASP A O 1
ATOM 815 N N . GLY A 1 107 ? 12.981 -11.599 -15.824 1.00 92.06 107 GLY A N 1
ATOM 816 C CA . GLY A 1 107 ? 14.244 -12.260 -16.172 1.00 92.06 107 GLY A CA 1
ATOM 817 C C . GLY A 1 107 ? 15.491 -11.517 -15.679 1.00 92.06 107 GLY A C 1
ATOM 818 O O . GLY A 1 107 ? 15.489 -10.893 -14.624 1.00 92.06 107 GLY A O 1
ATOM 819 N N . VAL A 1 108 ? 16.564 -11.518 -16.476 1.00 93.62 108 VAL A N 1
ATOM 820 C CA . VAL A 1 108 ? 17.869 -10.937 -16.086 1.00 93.62 108 VAL A CA 1
ATOM 821 C C . VAL A 1 108 ? 17.775 -9.449 -15.709 1.00 93.62 108 VAL A C 1
ATOM 823 O O . VAL A 1 108 ? 18.528 -8.955 -14.867 1.00 93.62 108 VAL A O 1
ATOM 826 N N . LEU A 1 109 ? 16.851 -8.699 -16.325 1.00 93.12 109 LEU A N 1
ATOM 827 C CA . LEU A 1 109 ? 16.647 -7.297 -15.960 1.00 93.12 109 LEU A CA 1
ATOM 828 C C . LEU A 1 109 ? 15.989 -7.166 -14.581 1.00 93.12 109 LEU A C 1
ATOM 830 O O . LEU A 1 109 ? 16.421 -6.308 -13.811 1.00 93.12 109 LEU A O 1
ATOM 834 N N . HIS A 1 110 ? 15.007 -8.019 -14.271 1.00 94.25 110 HIS A N 1
ATOM 835 C CA . HIS A 1 110 ? 14.409 -8.107 -12.939 1.00 94.25 110 HIS A CA 1
ATOM 836 C C . HIS A 1 110 ? 15.470 -8.409 -11.888 1.00 94.25 110 HIS A C 1
ATOM 838 O O . HIS A 1 110 ? 15.615 -7.640 -10.946 1.00 94.25 110 HIS A O 1
ATOM 844 N N . GLU A 1 111 ? 16.253 -9.471 -12.088 1.00 94.75 111 GLU A N 1
ATOM 845 C CA . GLU A 1 111 ? 17.305 -9.902 -11.158 1.00 94.75 111 GLU A CA 1
ATOM 846 C C . GLU A 1 111 ? 18.276 -8.757 -10.841 1.00 94.75 111 GLU A C 1
ATOM 848 O O . GLU A 1 111 ? 18.530 -8.448 -9.675 1.00 94.75 111 GLU A O 1
ATOM 853 N N . ARG A 1 112 ? 18.751 -8.045 -11.875 1.00 96.62 112 ARG A N 1
ATOM 854 C CA . ARG A 1 112 ? 19.658 -6.902 -11.699 1.00 96.62 112 ARG A CA 1
ATOM 855 C C . ARG A 1 112 ? 19.012 -5.745 -10.938 1.00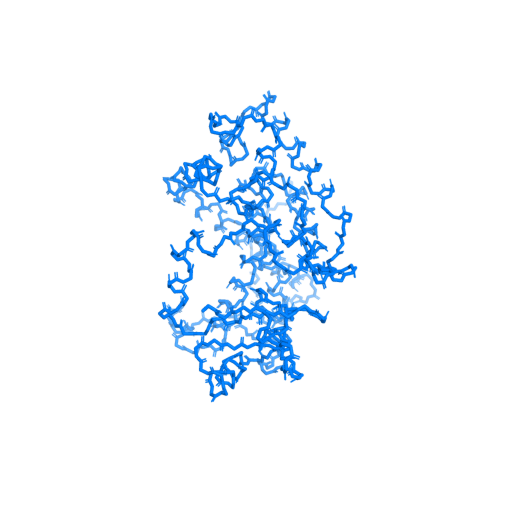 96.62 112 ARG A C 1
ATOM 857 O O . ARG A 1 112 ? 19.681 -5.128 -10.115 1.00 96.62 112 ARG A O 1
ATOM 864 N N . LEU A 1 113 ? 17.761 -5.402 -11.247 1.00 96.62 113 LEU A N 1
ATOM 865 C CA . LEU A 1 113 ? 17.054 -4.297 -10.588 1.00 96.62 113 LEU A CA 1
ATOM 866 C C . LEU A 1 113 ? 16.573 -4.671 -9.179 1.00 96.62 113 LEU A C 1
ATOM 868 O O . LEU A 1 113 ? 16.335 -3.785 -8.361 1.00 96.62 113 LEU A O 1
ATOM 872 N N . ARG A 1 114 ? 16.446 -5.967 -8.887 1.00 96.38 114 ARG A N 1
ATOM 873 C CA . ARG A 1 114 ? 16.012 -6.500 -7.598 1.00 96.38 114 ARG A CA 1
ATOM 874 C C . ARG A 1 114 ? 17.154 -6.604 -6.589 1.00 96.38 114 ARG A C 1
ATOM 876 O O . ARG A 1 114 ? 16.952 -6.231 -5.438 1.00 96.38 114 ARG A O 1
ATOM 883 N N . ALA A 1 115 ? 18.345 -7.019 -7.020 1.00 97.56 115 ALA A N 1
ATOM 884 C CA . ALA A 1 115 ? 19.507 -7.171 -6.141 1.00 97.56 115 ALA A CA 1
ATOM 885 C C . ALA A 1 115 ? 19.818 -5.931 -5.259 1.00 97.56 115 ALA A C 1
ATOM 887 O O . ALA A 1 115 ? 19.974 -6.103 -4.053 1.00 97.56 115 ALA A O 1
ATOM 888 N N . PRO A 1 116 ? 19.808 -4.679 -5.776 1.00 97.62 116 PRO A N 1
ATOM 889 C CA . PRO A 1 116 ? 19.980 -3.481 -4.949 1.00 97.62 116 PRO A CA 1
ATOM 890 C C . PRO A 1 116 ? 18.969 -3.356 -3.801 1.00 97.62 116 PRO A C 1
ATOM 892 O O . PRO A 1 116 ? 19.317 -2.888 -2.717 1.00 97.62 116 PRO A O 1
ATOM 895 N N . LEU A 1 117 ? 17.713 -3.749 -4.043 1.00 97.06 117 LEU A N 1
ATOM 896 C CA . LEU A 1 117 ? 16.652 -3.712 -3.037 1.00 97.06 117 LEU A CA 1
ATOM 897 C C . LEU A 1 117 ? 16.874 -4.793 -1.981 1.00 97.06 117 LEU A C 1
ATOM 899 O O . LEU A 1 117 ? 16.780 -4.491 -0.794 1.00 97.06 117 LEU A O 1
ATOM 903 N N . ASP A 1 118 ? 17.198 -6.019 -2.394 1.00 97.19 118 ASP A N 1
ATOM 904 C CA . ASP A 1 118 ? 17.468 -7.121 -1.463 1.00 97.19 118 ASP A CA 1
ATOM 905 C C . ASP A 1 118 ? 18.655 -6.793 -0.545 1.00 97.19 118 ASP A C 1
ATOM 907 O O . ASP A 1 118 ? 18.549 -6.939 0.673 1.00 97.19 118 ASP A O 1
ATOM 911 N N . ASP A 1 119 ? 19.737 -6.242 -1.097 1.00 96.56 119 ASP A N 1
ATOM 912 C CA . ASP A 1 119 ? 20.908 -5.805 -0.333 1.00 96.56 119 ASP A CA 1
ATOM 913 C C . ASP A 1 119 ? 20.572 -4.681 0.661 1.00 96.56 119 ASP A C 1
ATOM 915 O O . ASP A 1 119 ? 21.036 -4.688 1.808 1.00 96.56 119 ASP A O 1
ATOM 919 N N . ALA A 1 120 ? 19.751 -3.711 0.247 1.00 94.50 120 ALA A N 1
ATOM 920 C CA . ALA A 1 120 ? 19.312 -2.627 1.119 1.00 94.50 120 ALA A CA 1
ATOM 921 C C . ALA A 1 120 ? 18.390 -3.127 2.247 1.00 94.50 120 ALA A C 1
ATOM 923 O O . ALA A 1 120 ? 18.561 -2.736 3.405 1.00 94.50 120 ALA A O 1
ATOM 924 N N . PHE A 1 121 ? 17.452 -4.032 1.949 1.00 94.19 121 PHE A N 1
ATOM 925 C CA . PHE A 1 121 ? 16.577 -4.632 2.958 1.00 94.19 121 PHE A CA 1
ATOM 926 C C . PHE A 1 121 ? 17.329 -5.571 3.904 1.00 94.19 121 PHE A C 1
ATOM 928 O O . PHE A 1 121 ? 17.026 -5.584 5.095 1.00 94.19 121 PHE A O 1
ATOM 935 N N . ALA A 1 122 ? 18.348 -6.293 3.431 1.00 94.44 122 ALA A N 1
ATOM 936 C CA . ALA A 1 122 ? 19.217 -7.094 4.289 1.00 94.44 122 ALA A CA 1
ATOM 937 C C . ALA A 1 122 ? 19.965 -6.219 5.310 1.00 94.44 122 ALA A C 1
ATOM 939 O O . ALA A 1 122 ? 20.070 -6.581 6.483 1.00 94.44 122 ALA A O 1
ATOM 940 N N . ARG A 1 123 ? 20.423 -5.025 4.904 1.00 89.69 123 ARG A N 1
ATOM 941 C CA . ARG A 1 123 ? 21.019 -4.046 5.830 1.00 89.69 123 ARG A CA 1
ATOM 942 C C . ARG A 1 123 ? 20.005 -3.492 6.828 1.00 89.69 123 ARG A C 1
ATOM 944 O O . ARG A 1 123 ? 20.326 -3.388 8.010 1.00 89.69 123 ARG A O 1
ATOM 951 N N . LEU A 1 124 ? 18.784 -3.190 6.383 1.00 87.50 124 LEU A N 1
ATOM 952 C CA . LEU A 1 124 ? 17.703 -2.765 7.278 1.00 87.50 124 LEU A CA 1
ATOM 953 C C . LEU A 1 124 ? 17.359 -3.848 8.312 1.00 87.50 124 LEU A C 1
ATOM 955 O O . LEU A 1 124 ? 17.162 -3.531 9.486 1.00 87.50 124 LEU A O 1
ATOM 959 N N . ALA A 1 125 ? 17.314 -5.113 7.887 1.00 89.25 125 ALA A N 1
ATOM 960 C CA . ALA A 1 125 ? 17.101 -6.262 8.762 1.00 89.25 125 ALA A CA 1
ATOM 961 C C . ALA A 1 125 ? 18.249 -6.414 9.771 1.00 89.25 125 ALA A C 1
ATOM 963 O O . ALA A 1 125 ? 18.009 -6.614 10.958 1.00 89.25 125 ALA A O 1
ATOM 964 N N . ALA A 1 126 ? 19.499 -6.210 9.347 1.00 91.44 126 ALA A N 1
ATOM 965 C CA . ALA A 1 126 ? 20.639 -6.188 10.263 1.00 91.44 126 ALA A CA 1
ATOM 966 C C . ALA A 1 126 ? 20.547 -5.060 11.314 1.00 91.44 126 ALA A C 1
ATOM 968 O O . ALA A 1 126 ? 21.125 -5.176 12.394 1.00 91.44 126 ALA A O 1
ATOM 969 N N . SER A 1 127 ? 19.802 -3.984 11.033 1.00 88.44 127 SER A N 1
ATOM 970 C CA . SER A 1 127 ? 19.541 -2.882 11.964 1.00 88.44 127 SER A CA 1
ATOM 971 C C . SER A 1 127 ? 18.148 -2.918 12.611 1.00 88.44 127 SER A C 1
ATOM 973 O O . SER A 1 127 ? 17.704 -1.885 13.130 1.00 88.44 127 SER A O 1
ATOM 975 N N . GLU A 1 128 ? 17.464 -4.072 12.614 1.00 90.19 128 GLU A N 1
ATOM 976 C CA . GLU A 1 128 ? 16.069 -4.232 13.059 1.00 90.19 128 GLU A CA 1
ATOM 977 C C . GLU A 1 128 ? 15.804 -3.597 14.429 1.00 90.19 128 GLU A C 1
ATOM 979 O O . GLU A 1 128 ? 14.844 -2.847 14.581 1.00 90.19 128 GLU A O 1
ATOM 984 N N . GLY A 1 129 ? 16.685 -3.807 15.413 1.00 93.88 129 GLY A N 1
ATOM 985 C CA . GLY A 1 129 ? 16.508 -3.246 16.757 1.00 93.88 129 GLY A CA 1
ATOM 986 C C . GLY A 1 129 ? 16.432 -1.712 16.777 1.00 93.88 129 GLY A C 1
ATOM 987 O O . GLY A 1 129 ? 15.593 -1.136 17.476 1.00 93.88 129 GLY A O 1
ATOM 988 N N . SER A 1 130 ? 17.262 -1.040 15.974 1.00 90.56 130 SER A N 1
ATOM 989 C CA . SER A 1 130 ? 17.246 0.424 15.853 1.00 90.56 130 SER A CA 1
ATOM 990 C C . SER A 1 130 ? 16.012 0.924 15.096 1.00 90.56 130 SER A C 1
ATOM 992 O O . SER A 1 130 ? 15.388 1.903 15.510 1.00 90.56 130 SER A O 1
ATOM 994 N N . THR A 1 131 ? 15.606 0.205 14.044 1.00 89.75 131 THR A N 1
ATOM 995 C CA . THR A 1 131 ? 14.383 0.476 13.280 1.00 89.75 131 THR A CA 1
ATOM 996 C C . THR A 1 131 ? 13.157 0.346 14.181 1.00 89.75 131 THR A C 1
ATOM 998 O O . THR A 1 131 ? 12.345 1.264 14.264 1.00 89.75 131 THR A O 1
ATOM 1001 N N . ALA A 1 132 ? 13.064 -0.739 14.950 1.00 93.00 132 ALA A N 1
ATOM 1002 C CA . ALA A 1 132 ? 11.986 -0.985 15.898 1.00 93.00 132 ALA A CA 1
ATOM 1003 C C . ALA A 1 132 ? 11.943 0.062 17.022 1.00 93.00 132 ALA A C 1
ATOM 1005 O O . ALA A 1 132 ? 10.864 0.434 17.478 1.00 93.00 132 ALA A O 1
ATOM 1006 N N . ALA A 1 133 ? 13.092 0.556 17.494 1.00 94.62 133 ALA A N 1
ATOM 1007 C CA . ALA A 1 133 ? 13.131 1.662 18.452 1.00 94.62 133 ALA A CA 1
ATOM 1008 C C . ALA A 1 133 ? 12.552 2.953 17.853 1.00 94.62 133 ALA A C 1
ATOM 1010 O O . ALA A 1 133 ? 11.691 3.575 18.472 1.00 94.62 133 ALA A O 1
ATOM 1011 N N . ARG A 1 134 ? 12.951 3.309 16.626 1.00 91.31 134 ARG A N 1
ATOM 1012 C CA . ARG A 1 134 ? 12.443 4.498 15.927 1.00 91.31 134 ARG A CA 1
ATOM 1013 C C . ARG A 1 134 ? 10.943 4.411 15.656 1.00 91.31 134 ARG A C 1
ATOM 1015 O O . ARG A 1 134 ? 10.218 5.358 15.945 1.00 91.31 134 ARG A O 1
ATOM 1022 N N . VAL A 1 135 ? 10.467 3.263 15.169 1.00 95.00 135 VAL A N 1
ATOM 1023 C CA . VAL A 1 135 ? 9.035 3.016 14.944 1.00 95.00 135 VAL A CA 1
ATOM 1024 C C . VAL A 1 135 ? 8.255 3.156 16.252 1.00 95.00 135 VAL A C 1
ATOM 1026 O O . VAL A 1 135 ? 7.237 3.837 16.270 1.00 95.00 135 VAL A O 1
ATOM 1029 N N . ARG A 1 136 ? 8.753 2.608 17.372 1.00 96.25 136 ARG A N 1
ATOM 1030 C CA . ARG A 1 136 ? 8.117 2.781 18.692 1.00 96.25 136 ARG A CA 1
ATOM 1031 C C . ARG A 1 136 ? 8.029 4.245 19.119 1.00 96.25 136 ARG A C 1
ATOM 1033 O O . ARG A 1 136 ? 6.994 4.643 19.646 1.00 96.25 136 ARG A O 1
ATOM 1040 N N . THR A 1 137 ? 9.064 5.047 18.868 1.00 96.12 137 THR A N 1
ATOM 1041 C CA . THR A 1 137 ? 9.016 6.496 19.115 1.00 96.12 137 THR A CA 1
ATOM 1042 C C . THR A 1 137 ? 7.914 7.160 18.293 1.00 96.12 137 THR A C 1
ATOM 1044 O O . THR A 1 137 ? 7.120 7.910 18.852 1.00 96.12 137 THR A O 1
ATOM 1047 N N . VAL A 1 138 ? 7.815 6.855 16.994 1.00 96.12 138 VAL A N 1
ATOM 1048 C CA . VAL A 1 138 ? 6.745 7.390 16.133 1.00 96.12 138 VAL A CA 1
ATOM 1049 C C . VAL A 1 138 ? 5.366 6.963 16.640 1.00 96.12 138 VAL A C 1
ATOM 1051 O O . VAL A 1 138 ? 4.480 7.805 16.757 1.00 96.12 138 VAL A O 1
ATOM 1054 N N . CYS A 1 139 ? 5.189 5.692 17.011 1.00 96.75 139 CYS A N 1
ATOM 1055 C CA . CYS A 1 139 ? 3.943 5.203 17.600 1.00 96.75 139 CYS A CA 1
ATOM 1056 C C . CYS A 1 139 ? 3.553 5.992 18.857 1.00 96.75 139 CYS A C 1
ATOM 1058 O O . CYS A 1 139 ? 2.403 6.407 18.963 1.00 96.75 139 CYS A O 1
ATOM 1060 N N . GLY A 1 140 ? 4.497 6.219 19.779 1.00 95.81 140 GLY A N 1
ATOM 1061 C CA . GLY A 1 140 ? 4.262 7.003 20.995 1.00 95.81 140 GLY A CA 1
ATOM 1062 C C . GLY A 1 140 ? 3.835 8.437 20.685 1.00 95.81 140 GLY A C 1
ATOM 1063 O O . GLY A 1 140 ? 2.800 8.880 21.165 1.00 95.81 140 GLY A O 1
ATOM 1064 N N . LEU A 1 141 ? 4.552 9.115 19.784 1.00 95.75 141 LEU A N 1
ATOM 1065 C CA . LEU A 1 141 ? 4.221 10.482 19.364 1.00 95.75 141 LEU A CA 1
ATOM 1066 C C . LEU A 1 141 ? 2.819 10.594 18.746 1.00 95.75 141 LEU A C 1
ATOM 1068 O O . LEU A 1 141 ? 2.121 11.581 18.974 1.00 95.75 141 LEU A O 1
ATOM 1072 N N . LEU A 1 142 ? 2.399 9.605 17.951 1.00 95.94 142 LEU A N 1
ATOM 1073 C CA . LEU A 1 142 ? 1.060 9.586 17.357 1.00 95.94 142 LEU A CA 1
ATOM 1074 C C . LEU A 1 142 ? -0.028 9.360 18.411 1.00 95.94 142 LEU A C 1
ATOM 1076 O O . LEU A 1 142 ? -1.065 10.022 18.351 1.00 95.94 142 LEU A O 1
ATOM 1080 N N . VAL A 1 143 ? 0.224 8.480 19.386 1.00 94.38 143 VAL A N 1
ATOM 1081 C CA . VAL A 1 143 ? -0.675 8.264 20.529 1.00 94.38 143 VAL A CA 1
ATOM 1082 C C . VAL A 1 143 ? -0.813 9.534 21.358 1.00 94.38 143 VAL A C 1
ATOM 1084 O O . VAL A 1 143 ? -1.926 10.032 21.530 1.00 94.38 143 VAL A O 1
ATOM 1087 N N . ASP A 1 144 ? 0.308 10.118 21.781 1.00 93.94 144 ASP A N 1
ATOM 1088 C CA . ASP A 1 144 ? 0.331 11.359 22.559 1.00 93.94 144 ASP A CA 1
ATOM 1089 C C . ASP A 1 144 ? -0.415 12.483 21.832 1.00 93.94 144 ASP A C 1
ATOM 1091 O O . ASP A 1 144 ? -1.183 13.230 22.439 1.00 93.94 144 ASP A O 1
ATOM 1095 N N . ARG A 1 145 ? -0.256 12.575 20.506 1.00 92.75 145 ARG A N 1
ATOM 1096 C CA . ARG A 1 145 ? -0.928 13.586 19.686 1.00 92.75 145 ARG A CA 1
ATOM 1097 C C . ARG A 1 145 ? -2.450 13.458 19.721 1.00 92.75 145 ARG A C 1
ATOM 1099 O O . ARG A 1 145 ? -3.124 14.475 19.915 1.00 92.75 145 ARG A O 1
ATOM 1106 N N . PHE A 1 146 ? -3.012 12.267 19.491 1.00 91.19 146 PHE A N 1
ATOM 1107 C CA . PHE A 1 146 ? -4.474 12.134 19.482 1.00 91.19 146 PHE A CA 1
ATOM 1108 C C . PHE A 1 146 ? -5.064 12.221 20.896 1.00 91.19 146 PHE A C 1
ATOM 1110 O O . PHE A 1 146 ? -6.158 12.770 21.045 1.00 91.19 146 PHE A O 1
ATOM 1117 N N . VAL A 1 147 ? -4.332 11.768 21.926 1.00 90.62 147 VAL A N 1
ATOM 1118 C CA . VAL A 1 147 ? -4.715 11.924 23.340 1.00 90.62 147 VAL A CA 1
ATOM 1119 C C . VAL A 1 147 ? -4.761 13.403 23.710 1.00 90.62 147 VAL A C 1
ATOM 1121 O O . VAL A 1 147 ? -5.806 13.887 24.141 1.00 90.62 147 VAL A O 1
ATOM 1124 N N . HIS A 1 148 ? -3.688 14.151 23.449 1.00 90.50 148 HIS A N 1
ATOM 1125 C CA . HIS A 1 148 ? -3.615 15.574 23.778 1.00 90.50 148 HIS A CA 1
ATOM 1126 C C . HIS A 1 148 ? -4.709 16.392 23.078 1.00 90.50 148 HIS A C 1
ATOM 1128 O O . HIS A 1 148 ? -5.335 17.275 23.663 1.00 90.50 148 HIS A O 1
ATOM 1134 N N . ARG A 1 149 ? -5.002 16.073 21.813 1.00 89.94 149 ARG A N 1
ATOM 1135 C CA . ARG A 1 149 ? -6.098 16.711 21.076 1.00 89.94 149 ARG A CA 1
ATOM 1136 C C . ARG A 1 149 ? -7.470 16.382 21.680 1.00 89.94 149 ARG A C 1
ATOM 1138 O O . ARG A 1 149 ? -8.345 17.248 21.678 1.00 89.94 149 ARG A O 1
ATOM 1145 N N . ALA A 1 150 ? -7.680 15.154 22.154 1.00 87.62 150 ALA A N 1
ATOM 1146 C CA . ALA A 1 150 ? -8.918 14.772 22.827 1.00 87.62 150 ALA A CA 1
ATOM 1147 C C . ALA A 1 150 ? -9.093 15.533 24.154 1.00 87.62 150 ALA A C 1
ATOM 1149 O O . ALA A 1 150 ? -10.152 16.125 24.367 1.00 87.62 150 ALA A O 1
ATOM 1150 N N . GLU A 1 151 ? -8.037 15.618 24.970 1.00 86.38 151 GLU A N 1
ATOM 1151 C CA . GLU A 1 151 ? -8.011 16.417 26.206 1.00 86.38 151 GLU A CA 1
ATOM 1152 C C . GLU A 1 151 ? -8.324 17.894 25.935 1.00 86.38 151 GLU A C 1
ATOM 1154 O O . GLU A 1 151 ? -9.157 18.490 26.614 1.00 86.38 151 GLU A O 1
ATOM 1159 N N . ALA A 1 152 ? -7.718 18.479 24.896 1.00 85.81 152 ALA A N 1
ATOM 1160 C CA . ALA A 1 152 ? -7.939 19.875 24.526 1.00 85.81 152 ALA A CA 1
ATOM 1161 C C . ALA A 1 152 ? -9.383 20.169 24.074 1.00 85.81 152 ALA A C 1
ATOM 1163 O O . ALA A 1 152 ? -9.854 21.296 24.219 1.00 85.81 152 ALA A O 1
ATOM 1164 N N . ARG A 1 153 ? -10.093 19.179 23.513 1.00 83.88 153 ARG A N 1
ATOM 1165 C CA . ARG A 1 153 ? -11.495 19.332 23.081 1.00 83.88 153 ARG A CA 1
ATOM 1166 C C . ARG A 1 153 ? -12.491 19.099 24.213 1.00 83.88 153 ARG A C 1
ATOM 1168 O O . ARG A 1 153 ? -13.515 19.779 24.246 1.00 83.88 153 ARG A O 1
ATOM 1175 N N . ARG A 1 154 ? -12.240 18.118 25.086 1.00 76.00 154 ARG A N 1
ATOM 1176 C CA . ARG A 1 154 ? -13.131 17.731 26.193 1.00 76.00 154 ARG A CA 1
ATOM 1177 C C . ARG A 1 154 ? -12.313 17.259 27.407 1.00 76.00 154 ARG A C 1
ATOM 1179 O O . ARG A 1 154 ? -12.151 16.054 27.580 1.00 76.00 154 ARG A O 1
ATOM 1186 N N . PRO A 1 155 ? -11.853 18.175 28.279 1.00 67.56 155 PRO A N 1
ATOM 1187 C CA . PRO A 1 155 ? -10.987 17.834 29.415 1.00 67.56 155 PRO A CA 1
ATOM 1188 C C . PRO A 1 155 ? -11.605 16.832 30.403 1.00 67.56 155 PRO A C 1
ATOM 1190 O O . PRO A 1 155 ? -10.892 16.052 31.025 1.00 67.56 155 PRO A O 1
ATOM 1193 N N . GLU A 1 156 ? -12.933 16.843 30.531 1.00 70.94 156 GLU A N 1
ATOM 1194 C CA . GLU A 1 156 ? -13.700 15.989 31.453 1.00 70.94 156 GLU A CA 1
ATOM 1195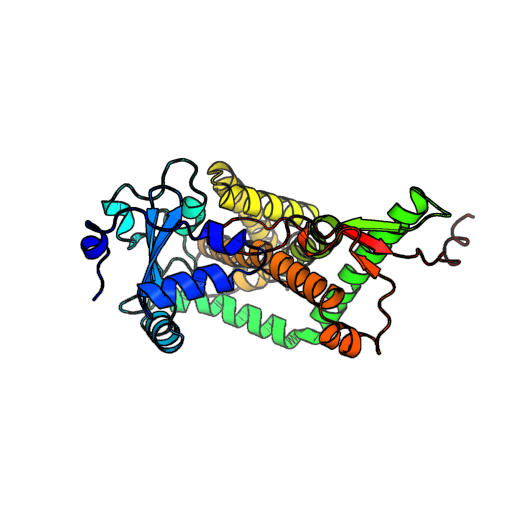 C C . GLU A 1 156 ? -14.484 14.879 30.724 1.00 70.94 156 GLU A C 1
ATOM 1197 O O . GLU A 1 156 ? -15.300 14.186 31.330 1.00 70.94 156 GLU A O 1
ATOM 1202 N N . GLY A 1 157 ? -14.277 14.723 29.411 1.00 76.69 157 GLY A N 1
ATOM 1203 C CA . GLY A 1 157 ? -15.052 13.816 28.565 1.00 76.69 157 GLY A CA 1
ATOM 1204 C C . GLY A 1 157 ? -14.281 12.585 28.098 1.00 76.69 157 GLY A C 1
ATOM 1205 O O . GLY A 1 157 ? -13.060 12.491 28.207 1.00 76.69 157 GLY A O 1
ATOM 1206 N N . THR A 1 158 ? -15.018 11.640 27.517 1.00 84.25 158 THR A N 1
ATOM 1207 C CA . THR A 1 158 ? -14.437 10.533 26.754 1.00 84.25 158 THR A CA 1
ATOM 1208 C C . THR A 1 158 ? -13.674 11.089 25.552 1.00 84.25 158 THR A C 1
ATOM 1210 O O . THR A 1 158 ? -14.188 11.933 24.810 1.00 84.25 158 THR A O 1
ATOM 1213 N N . GLY A 1 159 ? -12.437 10.632 25.374 1.00 89.81 159 GLY A N 1
ATOM 1214 C CA . GLY A 1 159 ? -11.618 10.979 24.225 1.00 89.81 159 GLY A CA 1
ATOM 1215 C C . GLY A 1 159 ? -12.076 10.227 22.984 1.00 89.81 159 GLY A C 1
ATOM 1216 O O . GLY A 1 159 ? -12.522 9.087 23.077 1.00 89.81 159 GLY A O 1
ATOM 1217 N N . GLU A 1 160 ? -11.956 10.867 21.824 1.00 92.12 160 GLU A N 1
ATOM 1218 C CA . GLU A 1 160 ? -12.298 10.290 20.522 1.00 92.12 160 GLU A CA 1
ATOM 1219 C C . GLU A 1 160 ? -11.103 10.403 19.569 1.00 92.12 160 GLU A C 1
ATOM 1221 O O . GLU A 1 160 ? -10.408 11.430 19.534 1.00 92.12 160 GLU A O 1
ATOM 1226 N N . ALA A 1 161 ? -10.881 9.364 18.766 1.00 95.06 161 ALA A N 1
ATOM 1227 C CA . ALA A 1 161 ? -9.910 9.376 17.676 1.00 95.06 161 ALA A CA 1
ATOM 1228 C C . ALA A 1 161 ? -10.379 8.525 16.494 1.00 95.06 161 ALA A C 1
ATOM 1230 O O . ALA A 1 161 ? -11.162 7.595 16.657 1.00 95.06 161 ALA A O 1
ATOM 1231 N N . ASP A 1 162 ? -9.883 8.830 15.299 1.00 96.44 162 ASP A N 1
ATOM 1232 C CA . ASP A 1 162 ? -9.963 7.934 14.148 1.00 96.44 162 ASP A CA 1
ATOM 1233 C C . ASP A 1 162 ? -8.603 7.281 13.911 1.00 96.44 162 ASP A C 1
ATOM 1235 O O . ASP A 1 162 ? -7.682 7.914 13.391 1.00 96.44 162 ASP A O 1
ATOM 1239 N N . LEU A 1 163 ? -8.467 6.007 14.277 1.00 97.12 163 LEU A N 1
ATOM 1240 C CA . LEU A 1 163 ? -7.186 5.312 14.193 1.00 97.12 163 LEU A CA 1
ATOM 1241 C C . LEU A 1 163 ? -6.716 5.084 12.756 1.00 97.12 163 LEU A C 1
ATOM 1243 O O . LEU A 1 163 ? -5.518 4.904 12.556 1.00 97.12 163 LEU A O 1
ATOM 1247 N N . MET A 1 164 ? -7.593 5.129 11.748 1.00 96.12 164 MET A N 1
ATOM 1248 C CA . MET A 1 164 ? -7.135 5.056 10.358 1.00 96.12 164 MET A CA 1
ATOM 1249 C C . MET A 1 164 ? -6.428 6.341 9.948 1.00 96.12 164 MET A C 1
ATOM 1251 O O . MET A 1 164 ? -5.292 6.298 9.470 1.00 96.12 164 MET A O 1
ATOM 1255 N N . ALA A 1 165 ? -7.082 7.483 10.159 1.00 94.56 165 ALA A N 1
ATOM 1256 C CA . ALA A 1 165 ? -6.559 8.781 9.746 1.00 94.56 165 ALA A CA 1
ATOM 1257 C C . ALA A 1 165 ? -5.393 9.247 10.631 1.00 94.56 165 ALA A C 1
ATOM 1259 O O . ALA A 1 165 ? -4.394 9.763 10.137 1.00 94.56 165 ALA A O 1
ATOM 1260 N N . GLU A 1 166 ? -5.509 9.057 11.942 1.00 95.38 166 GLU A N 1
ATOM 1261 C CA . GLU A 1 166 ? -4.626 9.698 12.918 1.00 95.38 166 GLU A CA 1
ATOM 1262 C C . GLU A 1 166 ? -3.476 8.824 13.394 1.00 95.38 166 GLU A C 1
ATOM 1264 O O . GLU A 1 166 ? -2.507 9.340 13.951 1.00 95.38 166 GLU A O 1
ATOM 1269 N N . TYR A 1 167 ? -3.576 7.512 13.178 1.00 96.81 167 TYR A N 1
ATOM 1270 C CA . TYR A 1 167 ? -2.564 6.562 13.611 1.00 96.81 167 TYR A CA 1
ATOM 1271 C C . TYR A 1 167 ? -2.027 5.734 12.446 1.00 96.81 167 TYR A C 1
ATOM 1273 O O . TYR A 1 167 ? -0.869 5.900 12.087 1.00 96.81 167 TYR A O 1
ATOM 1281 N N . ALA A 1 168 ? -2.834 4.886 11.806 1.00 96.56 168 ALA A N 1
ATOM 1282 C CA . ALA A 1 168 ? -2.364 3.939 10.794 1.00 96.56 168 ALA A CA 1
ATOM 1283 C C . ALA A 1 168 ? -1.779 4.634 9.553 1.00 96.56 168 ALA A C 1
ATOM 1285 O O . ALA A 1 168 ? -0.663 4.321 9.135 1.00 96.56 168 ALA A O 1
ATOM 1286 N N . SER A 1 169 ? -2.496 5.614 8.992 1.00 94.06 169 SER A N 1
ATOM 1287 C CA . SER A 1 169 ? -2.011 6.390 7.840 1.00 94.06 169 SER A CA 1
ATOM 1288 C C . SER A 1 169 ? -0.808 7.251 8.225 1.00 94.06 169 SER A C 1
ATOM 1290 O O . SER A 1 169 ? 0.185 7.279 7.498 1.00 94.06 169 SER A O 1
ATOM 1292 N N . ALA A 1 170 ? -0.864 7.879 9.406 1.00 94.44 170 ALA A N 1
ATOM 1293 C CA . ALA A 1 170 ? 0.210 8.715 9.931 1.00 94.44 170 ALA A CA 1
ATOM 1294 C C . ALA A 1 170 ? 1.513 7.955 10.178 1.00 94.44 170 ALA A C 1
ATOM 1296 O O . ALA A 1 170 ? 2.588 8.385 9.758 1.00 94.44 170 ALA A O 1
ATOM 1297 N N . LEU A 1 171 ? 1.408 6.783 10.795 1.00 95.75 171 LEU A N 1
ATOM 1298 C CA . LEU A 1 171 ? 2.514 5.863 10.994 1.00 95.75 171 LEU A CA 1
ATOM 1299 C C . LEU A 1 171 ? 3.089 5.427 9.648 1.00 95.75 171 LEU A C 1
ATOM 1301 O O . LEU A 1 171 ? 4.304 5.460 9.464 1.00 95.75 171 LEU A O 1
ATOM 1305 N N . GLY A 1 172 ? 2.213 5.073 8.702 1.00 92.75 172 GLY A N 1
ATOM 1306 C CA . GLY A 1 172 ? 2.592 4.672 7.355 1.00 92.75 172 GLY A CA 1
ATOM 1307 C C . GLY A 1 172 ? 3.468 5.710 6.665 1.00 92.75 172 GLY A C 1
ATOM 1308 O O . GLY A 1 172 ? 4.578 5.379 6.244 1.00 92.75 172 GLY A O 1
ATOM 1309 N N . TYR A 1 173 ? 3.017 6.967 6.581 1.00 93.25 173 TYR A N 1
ATOM 1310 C CA . TYR A 1 173 ? 3.792 7.973 5.856 1.00 93.25 173 TYR A CA 1
ATOM 1311 C C . TYR A 1 173 ? 5.074 8.407 6.579 1.00 93.25 173 TYR A C 1
ATOM 1313 O O . TYR A 1 173 ? 6.073 8.675 5.911 1.00 93.25 173 TYR A O 1
ATOM 1321 N N . LEU A 1 174 ? 5.090 8.421 7.919 1.00 95.19 174 LEU A N 1
ATOM 1322 C CA . LEU A 1 174 ? 6.287 8.764 8.698 1.00 95.19 174 LEU A CA 1
ATOM 1323 C C . LEU A 1 174 ? 7.359 7.674 8.607 1.00 95.19 174 LEU A C 1
ATOM 1325 O O . LEU A 1 174 ? 8.524 7.981 8.375 1.00 95.19 174 LEU A O 1
ATOM 1329 N N . VAL A 1 175 ? 6.975 6.405 8.760 1.00 94.69 175 VAL A N 1
ATOM 1330 C CA . VAL A 1 175 ? 7.925 5.282 8.767 1.00 94.69 175 VAL A CA 1
ATOM 1331 C C . VAL A 1 175 ? 8.434 4.978 7.364 1.00 94.69 175 VAL A C 1
ATOM 1333 O O . VAL A 1 175 ? 9.636 4.814 7.174 1.00 94.69 175 VAL A O 1
ATOM 1336 N N . VAL A 1 176 ? 7.546 4.921 6.368 1.00 94.88 176 VAL A N 1
ATOM 1337 C CA . VAL A 1 176 ? 7.959 4.645 4.984 1.00 94.88 176 VAL A CA 1
ATOM 1338 C C . VAL A 1 176 ? 8.712 5.845 4.402 1.00 94.88 176 VAL A C 1
ATOM 1340 O O . VAL A 1 176 ? 9.706 5.646 3.709 1.00 94.88 176 VAL A O 1
ATOM 1343 N N . GLY A 1 177 ? 8.309 7.080 4.730 1.00 94.88 177 GLY A N 1
ATOM 1344 C CA . GLY A 1 177 ? 9.054 8.286 4.358 1.00 94.88 177 GLY A CA 1
ATOM 1345 C C . GLY A 1 177 ? 10.476 8.284 4.917 1.00 94.88 177 GLY A C 1
ATOM 1346 O O . GLY A 1 177 ? 11.426 8.418 4.147 1.00 94.88 177 GLY A O 1
ATOM 1347 N N . ASP A 1 178 ? 10.637 8.035 6.221 1.00 92.88 178 ASP A N 1
ATOM 1348 C CA . ASP A 1 178 ? 11.955 7.929 6.864 1.00 92.88 178 ASP A CA 1
ATOM 1349 C C . ASP A 1 178 ? 12.804 6.799 6.262 1.00 92.88 178 ASP A C 1
ATOM 1351 O O . ASP A 1 178 ? 13.978 7.011 5.957 1.00 92.88 178 ASP A O 1
ATOM 1355 N N . LEU A 1 179 ? 12.204 5.627 6.008 1.00 92.62 179 LEU A N 1
ATOM 1356 C CA . LEU A 1 179 ? 12.881 4.498 5.365 1.00 92.62 179 LEU A CA 1
ATOM 1357 C C . LEU A 1 179 ? 13.439 4.880 3.988 1.00 92.62 179 LEU A C 1
ATOM 1359 O O . LEU A 1 179 ? 14.607 4.615 3.707 1.00 92.62 179 LEU A O 1
ATOM 1363 N N . VAL A 1 180 ? 12.616 5.514 3.147 1.00 94.12 180 VAL A N 1
ATOM 1364 C CA . VAL A 1 180 ? 13.004 6.011 1.815 1.00 94.12 180 VAL A CA 1
ATOM 1365 C C . VAL A 1 180 ? 14.068 7.113 1.922 1.00 94.12 180 VAL A C 1
ATOM 1367 O O . VAL A 1 180 ? 14.873 7.276 1.007 1.00 94.12 180 VAL A O 1
ATOM 1370 N N . GLY A 1 181 ? 14.128 7.829 3.047 1.00 92.75 181 GLY A N 1
ATOM 1371 C CA . GLY A 1 181 ? 15.038 8.950 3.281 1.00 92.75 181 GLY A CA 1
ATOM 1372 C C . GLY A 1 181 ? 14.407 10.316 2.988 1.00 92.75 181 GLY A C 1
ATOM 1373 O O . GLY A 1 181 ? 15.124 11.279 2.704 1.00 92.75 181 GLY A O 1
ATOM 1374 N N . LEU A 1 182 ? 13.083 10.414 3.030 1.00 95.12 182 LEU A N 1
ATOM 1375 C CA . LEU A 1 182 ? 12.347 11.668 2.901 1.00 95.12 182 LEU A CA 1
ATOM 1376 C C . LEU A 1 182 ? 12.214 12.347 4.265 1.00 95.12 182 LEU A C 1
ATOM 1378 O O . LEU A 1 182 ? 12.183 11.688 5.305 1.00 95.12 182 LEU A O 1
ATOM 1382 N N . ASP A 1 183 ? 12.130 13.674 4.262 1.00 92.88 183 ASP A N 1
ATOM 1383 C CA . ASP A 1 183 ? 11.654 14.396 5.439 1.00 92.88 183 ASP A CA 1
ATOM 1384 C C . ASP A 1 183 ? 10.129 14.194 5.622 1.00 92.88 183 ASP A C 1
ATOM 1386 O O . ASP A 1 183 ? 9.459 13.661 4.728 1.00 92.88 183 ASP A O 1
ATOM 1390 N N . PRO A 1 184 ? 9.552 14.571 6.780 1.00 91.44 184 PRO A N 1
ATOM 1391 C CA . PRO A 1 184 ? 8.131 14.353 7.039 1.00 91.44 184 PRO A CA 1
ATOM 1392 C C . PRO A 1 184 ? 7.185 15.034 6.039 1.00 91.44 184 PRO A C 1
ATOM 1394 O O . PRO A 1 184 ? 6.094 14.513 5.802 1.00 91.44 184 PRO A O 1
ATOM 1397 N N . GLU A 1 185 ? 7.573 16.174 5.459 1.00 92.56 185 GLU A N 1
ATOM 1398 C CA . GLU A 1 185 ? 6.740 16.920 4.512 1.00 92.56 185 GLU A CA 1
ATOM 1399 C C . GLU A 1 185 ? 6.716 16.219 3.151 1.00 92.56 185 GLU A C 1
ATOM 1401 O O . GLU A 1 185 ? 5.638 15.898 2.645 1.00 92.56 185 GLU A O 1
ATOM 1406 N N . ASP A 1 186 ? 7.886 15.893 2.596 1.00 93.62 186 ASP A N 1
ATOM 1407 C CA . ASP A 1 186 ? 7.999 15.151 1.339 1.00 93.62 186 ASP A CA 1
ATOM 1408 C C . ASP A 1 186 ? 7.427 13.725 1.474 1.00 93.62 186 ASP A C 1
ATOM 1410 O O . ASP A 1 186 ? 6.807 13.220 0.536 1.00 93.62 186 ASP A O 1
ATOM 1414 N N . GLY A 1 187 ? 7.567 13.084 2.641 1.00 94.38 187 GLY A N 1
ATOM 1415 C CA . GLY A 1 187 ? 6.961 11.781 2.932 1.00 94.38 187 GLY A CA 1
ATOM 1416 C C . GLY A 1 187 ? 5.430 11.827 2.942 1.00 94.38 187 GLY A C 1
ATOM 1417 O O . GLY A 1 187 ? 4.780 10.997 2.303 1.00 94.38 187 GLY A O 1
ATOM 1418 N N . HIS A 1 188 ? 4.839 12.827 3.603 1.00 93.44 188 HIS A N 1
ATOM 1419 C CA . HIS A 1 188 ? 3.390 13.054 3.570 1.00 93.44 188 HIS A CA 1
ATOM 1420 C C . HIS A 1 188 ? 2.902 13.390 2.152 1.00 93.44 188 HIS A C 1
ATOM 1422 O O . HIS A 1 188 ? 1.889 12.863 1.693 1.00 93.44 188 HIS A O 1
ATOM 1428 N N . ARG A 1 189 ? 3.651 14.223 1.422 1.00 94.44 189 ARG A N 1
ATOM 1429 C CA . ARG A 1 189 ? 3.364 14.579 0.028 1.00 94.44 189 ARG A CA 1
ATOM 1430 C C . ARG A 1 189 ? 3.365 13.352 -0.881 1.00 94.44 189 ARG A C 1
ATOM 1432 O O . ARG A 1 189 ? 2.439 13.175 -1.665 1.00 94.44 189 ARG A O 1
ATOM 1439 N N . LEU A 1 190 ? 4.369 12.481 -0.771 1.00 95.25 190 LEU A N 1
ATOM 1440 C CA . LEU A 1 190 ? 4.450 11.263 -1.580 1.00 95.25 190 LEU A CA 1
ATOM 1441 C C . LEU A 1 190 ? 3.362 10.240 -1.212 1.00 95.25 190 LEU A C 1
ATOM 1443 O O . LEU A 1 190 ? 2.873 9.521 -2.087 1.00 95.25 190 LEU A O 1
ATOM 1447 N N . HIS A 1 191 ? 2.935 10.207 0.051 1.00 94.44 191 HIS A N 1
ATOM 1448 C CA . HIS A 1 191 ? 1.780 9.422 0.478 1.00 94.44 191 HIS A CA 1
ATOM 1449 C C . HIS A 1 191 ? 0.475 9.902 -0.182 1.00 94.44 191 HIS A C 1
ATOM 1451 O O . HIS A 1 191 ? -0.259 9.082 -0.739 1.00 94.44 191 HIS A O 1
ATOM 1457 N N . ASP A 1 192 ? 0.210 11.214 -0.195 1.00 94.06 192 ASP A N 1
ATOM 1458 C CA . ASP A 1 192 ? -0.955 11.787 -0.888 1.00 94.06 192 ASP A CA 1
ATOM 1459 C C . ASP A 1 192 ? -0.923 11.499 -2.398 1.00 94.06 192 ASP A C 1
ATOM 1461 O O . ASP A 1 192 ? -1.906 11.029 -2.976 1.00 94.06 192 ASP A O 1
ATOM 1465 N N . LEU A 1 193 ? 0.246 11.659 -3.026 1.00 94.00 193 LEU A N 1
ATOM 1466 C CA . LEU A 1 193 ? 0.445 11.308 -4.433 1.00 94.00 193 LEU A CA 1
ATOM 1467 C C . LEU A 1 193 ? 0.146 9.836 -4.700 1.00 94.00 193 LEU A C 1
ATOM 1469 O O . LEU A 1 193 ? -0.534 9.516 -5.669 1.00 94.00 193 LEU A O 1
ATOM 1473 N N . THR A 1 194 ? 0.574 8.939 -3.815 1.00 91.06 194 THR A N 1
ATOM 1474 C CA . THR A 1 194 ? 0.274 7.508 -3.936 1.00 91.06 194 THR A CA 1
ATOM 1475 C C . THR A 1 194 ? -1.232 7.232 -3.870 1.00 91.06 194 THR A C 1
ATOM 1477 O O . THR A 1 194 ? -1.734 6.412 -4.637 1.00 91.06 194 THR A O 1
ATOM 1480 N N . ARG A 1 195 ? -1.983 7.941 -3.016 1.00 89.38 195 ARG A N 1
ATOM 1481 C CA . ARG A 1 195 ? -3.454 7.850 -2.985 1.00 89.38 195 ARG A CA 1
ATOM 1482 C C . ARG A 1 195 ? -4.104 8.372 -4.268 1.00 89.38 195 ARG A C 1
ATOM 1484 O O . ARG A 1 195 ? -5.053 7.767 -4.757 1.00 89.38 195 ARG A O 1
ATOM 1491 N N . ARG A 1 196 ? -3.599 9.474 -4.823 1.00 90.88 196 ARG A N 1
ATOM 1492 C CA . ARG A 1 196 ? -4.088 10.046 -6.088 1.00 90.88 196 ARG A CA 1
ATOM 1493 C C . ARG A 1 196 ? -3.804 9.122 -7.276 1.00 90.88 196 ARG A C 1
ATOM 1495 O O . ARG A 1 196 ? -4.679 8.933 -8.115 1.00 90.88 196 ARG A O 1
ATOM 1502 N N . LEU A 1 197 ? -2.641 8.465 -7.293 1.00 87.12 197 LEU A N 1
ATOM 1503 C CA . LEU A 1 197 ? -2.279 7.457 -8.295 1.00 87.12 197 LEU A CA 1
ATOM 1504 C C . LEU A 1 197 ? -3.284 6.305 -8.348 1.00 87.12 197 LEU A C 1
ATOM 1506 O O . LEU A 1 197 ? -3.773 5.967 -9.423 1.00 87.12 197 LEU A O 1
ATOM 1510 N N . VAL A 1 198 ? -3.629 5.727 -7.193 1.00 83.38 198 VAL A N 1
ATOM 1511 C CA . VAL A 1 198 ? -4.619 4.635 -7.140 1.00 83.38 198 VAL A CA 1
ATOM 1512 C C . VAL A 1 198 ? -6.047 5.107 -7.416 1.00 83.38 198 VAL A C 1
ATOM 1514 O O . VAL A 1 198 ? -6.902 4.285 -7.720 1.00 83.38 198 VAL A O 1
ATOM 1517 N N . ALA A 1 199 ? -6.302 6.416 -7.348 1.00 85.12 199 ALA A N 1
ATOM 1518 C CA . ALA A 1 199 ? -7.551 7.039 -7.777 1.00 85.12 199 ALA A CA 1
ATOM 1519 C C . ALA A 1 199 ? -7.549 7.440 -9.269 1.00 85.12 199 ALA A C 1
ATOM 1521 O O . ALA A 1 199 ? -8.497 8.077 -9.721 1.00 85.12 199 ALA A O 1
ATOM 1522 N N . GLY A 1 200 ? -6.497 7.094 -10.024 1.00 83.56 200 GLY A N 1
ATOM 1523 C CA . GLY A 1 200 ? -6.418 7.322 -11.468 1.00 83.56 200 GLY A CA 1
ATOM 1524 C C . GLY A 1 200 ? -5.937 8.712 -11.891 1.00 83.56 200 GLY A C 1
ATOM 1525 O O . GLY A 1 200 ? -6.083 9.085 -13.057 1.00 83.56 200 GLY A O 1
ATOM 1526 N N . ASP A 1 201 ? -5.347 9.488 -10.979 1.00 86.31 201 ASP A N 1
ATOM 1527 C CA . ASP A 1 201 ? -4.753 10.787 -11.301 1.00 86.31 201 ASP A CA 1
ATOM 1528 C C . ASP A 1 201 ? -3.383 10.615 -11.978 1.00 86.31 201 ASP A C 1
ATOM 1530 O O . ASP A 1 201 ? -2.359 10.379 -11.329 1.00 86.31 201 ASP A O 1
ATOM 1534 N N . ALA A 1 202 ? -3.356 10.784 -13.300 1.00 76.69 202 ALA A N 1
ATOM 1535 C CA . ALA A 1 202 ? -2.131 10.715 -14.091 1.00 76.69 202 ALA A CA 1
ATOM 1536 C C . ALA A 1 202 ? -1.089 11.785 -13.700 1.00 76.69 202 ALA A C 1
ATOM 1538 O O . ALA A 1 202 ? 0.111 11.534 -13.805 1.00 76.69 202 ALA A O 1
ATOM 1539 N N . GLY A 1 203 ? -1.514 12.954 -13.206 1.00 83.44 203 GLY A N 1
ATOM 1540 C CA . GLY A 1 203 ? -0.608 14.035 -12.805 1.00 83.44 203 GLY A CA 1
ATOM 1541 C C . GLY A 1 203 ? 0.202 13.708 -11.547 1.00 83.44 203 GLY A C 1
ATOM 1542 O O . GLY A 1 203 ? 1.312 14.216 -11.369 1.00 83.44 203 GLY A O 1
ATOM 1543 N N . ALA A 1 204 ? -0.305 12.808 -10.699 1.00 89.06 204 ALA A N 1
ATOM 1544 C CA . ALA A 1 204 ? 0.397 12.380 -9.493 1.00 89.06 204 ALA A CA 1
ATOM 1545 C C . ALA A 1 204 ? 1.686 11.592 -9.803 1.00 89.06 204 ALA A C 1
ATOM 1547 O O . ALA A 1 204 ? 2.623 11.598 -9.002 1.00 89.06 204 ALA A O 1
ATOM 1548 N N . VAL A 1 205 ? 1.766 10.969 -10.985 1.00 83.31 205 VAL A N 1
ATOM 1549 C CA . VAL A 1 205 ? 2.919 10.178 -11.445 1.00 83.31 205 VAL A CA 1
ATOM 1550 C C . VAL A 1 205 ? 4.164 11.055 -11.572 1.00 83.31 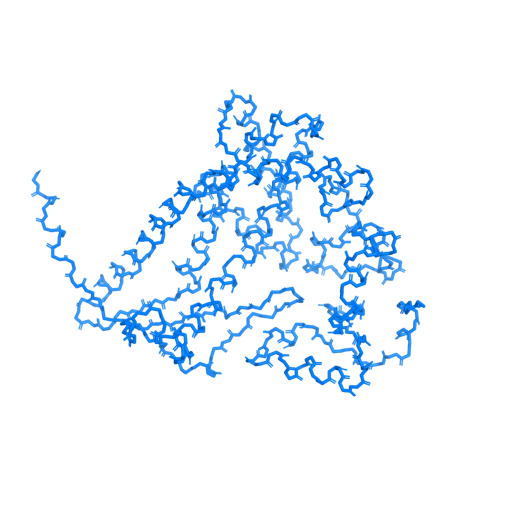205 VAL A C 1
ATOM 1552 O O . VAL A 1 205 ? 5.187 10.803 -10.933 1.00 83.31 205 VAL A O 1
ATOM 1555 N N . GLU A 1 206 ? 4.065 12.112 -12.374 1.00 87.31 206 GLU A N 1
ATOM 1556 C CA . GLU A 1 206 ? 5.180 13.017 -12.666 1.00 87.31 206 GLU A CA 1
ATOM 1557 C C . GLU A 1 206 ? 5.615 13.804 -11.427 1.00 87.31 206 GLU A C 1
ATOM 1559 O O . GLU A 1 206 ? 6.780 14.170 -11.257 1.00 87.31 206 GLU A O 1
ATOM 1564 N N . GLU A 1 207 ? 4.669 14.102 -10.542 1.00 92.44 207 GLU A N 1
ATOM 1565 C CA . GLU A 1 207 ? 4.944 14.789 -9.291 1.00 92.44 207 GLU A CA 1
ATOM 1566 C C . GLU A 1 207 ? 5.697 13.894 -8.294 1.00 92.44 207 GLU A C 1
ATOM 1568 O O . GLU A 1 207 ? 6.655 14.359 -7.668 1.00 92.44 207 GLU A O 1
ATOM 1573 N N . ALA A 1 208 ? 5.340 12.608 -8.208 1.00 93.06 208 ALA A N 1
ATOM 1574 C CA . ALA A 1 208 ? 6.053 11.626 -7.394 1.00 93.06 208 ALA A CA 1
ATOM 1575 C C . ALA A 1 208 ? 7.491 11.419 -7.893 1.00 93.06 208 ALA A C 1
ATOM 1577 O O . ALA A 1 208 ? 8.436 11.465 -7.099 1.00 93.06 208 ALA A O 1
ATOM 1578 N N . ASP A 1 209 ? 7.667 11.290 -9.213 1.00 91.94 209 ASP A N 1
ATOM 1579 C CA . ASP A 1 209 ? 8.986 11.171 -9.841 1.00 91.94 209 ASP A CA 1
ATOM 1580 C C . ASP A 1 209 ? 9.868 12.387 -9.537 1.00 91.94 209 ASP A C 1
ATOM 1582 O O . ASP A 1 209 ? 11.032 12.233 -9.167 1.00 91.94 209 ASP A O 1
ATOM 1586 N N . ARG A 1 210 ? 9.319 13.607 -9.615 1.00 93.94 210 ARG A N 1
ATOM 1587 C CA . ARG A 1 210 ? 10.060 14.835 -9.281 1.00 93.94 210 ARG A CA 1
ATOM 1588 C C . ARG A 1 210 ? 10.452 14.906 -7.807 1.00 93.94 210 ARG A C 1
ATOM 1590 O O . ARG A 1 210 ? 11.567 15.333 -7.505 1.00 93.94 210 ARG A O 1
ATOM 1597 N N . THR A 1 211 ? 9.576 14.511 -6.883 1.00 95.38 211 THR A N 1
ATOM 1598 C CA . THR A 1 211 ? 9.919 14.459 -5.451 1.00 95.38 211 THR A CA 1
ATOM 1599 C C . THR A 1 211 ? 11.080 13.498 -5.203 1.00 95.38 211 THR A C 1
ATOM 1601 O O . THR A 1 211 ? 12.071 13.879 -4.582 1.00 95.38 211 THR A O 1
ATOM 1604 N N . LEU A 1 212 ? 11.021 12.291 -5.763 1.00 96.88 212 LEU A N 1
ATOM 1605 C CA . LEU A 1 212 ? 12.078 11.297 -5.588 1.00 96.88 212 LEU A CA 1
ATOM 1606 C C . LEU A 1 212 ? 13.376 11.677 -6.312 1.00 96.88 212 LEU A C 1
ATOM 1608 O O . LEU A 1 212 ? 14.455 11.465 -5.766 1.00 96.88 212 LEU A O 1
ATOM 1612 N N . ALA A 1 213 ? 13.302 12.304 -7.487 1.00 96.94 213 ALA A N 1
ATOM 1613 C CA . ALA A 1 213 ? 14.480 12.810 -8.190 1.00 96.94 213 ALA A CA 1
ATOM 1614 C C . ALA A 1 213 ? 15.234 13.864 -7.362 1.00 96.94 213 ALA A C 1
ATOM 1616 O O . ALA A 1 213 ? 16.464 13.830 -7.296 1.00 96.94 213 ALA A O 1
ATOM 1617 N N . ARG A 1 214 ? 14.514 14.760 -6.665 1.00 96.12 214 ARG A N 1
ATOM 1618 C CA . ARG A 1 214 ? 15.125 15.712 -5.718 1.00 96.12 214 ARG A CA 1
ATOM 1619 C C . ARG A 1 214 ? 15.822 14.986 -4.565 1.00 96.12 214 ARG A C 1
ATOM 1621 O O . ARG A 1 214 ? 16.955 15.334 -4.231 1.00 96.12 214 ARG A O 1
ATOM 1628 N N . ALA A 1 215 ? 15.191 13.955 -3.999 1.00 96.25 215 ALA A N 1
ATOM 1629 C CA . ALA A 1 215 ? 15.792 13.148 -2.938 1.00 96.25 215 ALA A CA 1
ATOM 1630 C C . ALA A 1 215 ? 17.074 12.434 -3.411 1.00 96.25 215 ALA A C 1
ATOM 1632 O O . ALA A 1 215 ? 18.095 12.480 -2.721 1.00 96.25 215 ALA A O 1
ATOM 1633 N N . VAL A 1 216 ? 17.058 11.849 -4.612 1.00 97.94 216 VAL A N 1
ATOM 1634 C CA . VAL A 1 216 ? 18.222 11.194 -5.234 1.00 97.94 216 VAL A CA 1
ATOM 1635 C C . VAL A 1 216 ? 19.358 12.187 -5.477 1.00 97.94 216 VAL A C 1
ATOM 1637 O O . VAL A 1 216 ? 20.487 11.937 -5.050 1.00 97.94 216 VAL A O 1
ATOM 1640 N N . ALA A 1 217 ? 19.070 13.349 -6.070 1.00 97.25 217 ALA A N 1
ATOM 1641 C CA . ALA A 1 217 ? 20.066 14.398 -6.290 1.00 97.25 217 ALA A CA 1
ATOM 1642 C C . ALA A 1 217 ? 20.692 14.881 -4.968 1.00 97.25 217 ALA A C 1
ATOM 1644 O O . ALA A 1 217 ? 21.910 15.054 -4.872 1.00 97.25 217 ALA A O 1
ATOM 1645 N N . ALA A 1 218 ? 19.883 15.024 -3.912 1.00 96.31 218 ALA A N 1
ATOM 1646 C CA . ALA A 1 218 ? 20.379 15.368 -2.584 1.00 96.31 218 ALA A CA 1
ATOM 1647 C C . ALA A 1 218 ? 21.329 14.295 -2.020 1.00 96.31 218 ALA A C 1
ATOM 1649 O O . ALA A 1 218 ? 22.347 14.646 -1.424 1.00 96.31 218 ALA A O 1
ATOM 1650 N N . ARG A 1 219 ? 21.049 13.000 -2.236 1.00 96.88 219 ARG A N 1
ATOM 1651 C CA . ARG A 1 219 ? 21.929 11.894 -1.807 1.00 96.88 219 ARG A CA 1
ATOM 1652 C C . ARG A 1 219 ? 23.208 11.779 -2.627 1.00 96.88 219 ARG A C 1
ATOM 1654 O O . ARG A 1 219 ? 24.245 11.447 -2.060 1.00 96.88 219 ARG A O 1
ATOM 1661 N N . ARG A 1 220 ? 23.168 12.115 -3.919 1.00 96.31 220 ARG A N 1
ATOM 1662 C CA . ARG A 1 220 ? 24.371 12.246 -4.760 1.00 96.31 220 ARG A CA 1
ATOM 1663 C C . ARG A 1 220 ? 25.295 13.349 -4.242 1.00 96.31 220 ARG A C 1
ATOM 1665 O O . ARG A 1 220 ? 26.500 13.143 -4.164 1.00 96.31 220 ARG A O 1
ATOM 1672 N N . ALA A 1 221 ? 24.733 14.494 -3.853 1.00 97.25 221 ALA A N 1
ATOM 1673 C CA . ALA A 1 221 ? 25.504 15.612 -3.310 1.00 97.25 221 ALA A CA 1
ATOM 1674 C C . ALA A 1 221 ? 25.996 15.361 -1.874 1.00 97.25 221 ALA A C 1
ATOM 1676 O O . ALA A 1 221 ? 27.082 15.801 -1.500 1.00 97.25 221 ALA A O 1
ATOM 1677 N N . ARG A 1 222 ? 25.183 14.690 -1.048 1.00 95.88 222 ARG A N 1
ATOM 1678 C CA . ARG A 1 222 ? 25.468 14.402 0.363 1.00 95.88 222 ARG A CA 1
ATOM 1679 C C . ARG A 1 222 ? 25.009 12.982 0.715 1.00 95.88 222 ARG A C 1
ATOM 1681 O O . ARG A 1 222 ? 23.844 12.798 1.084 1.00 95.88 222 ARG A O 1
ATOM 1688 N N . PRO A 1 223 ? 25.909 11.984 0.625 1.00 94.12 223 PRO A N 1
ATOM 1689 C CA . PRO A 1 223 ? 25.583 10.601 0.949 1.00 94.12 223 PRO A CA 1
ATOM 1690 C C . PRO A 1 223 ? 25.058 10.447 2.378 1.00 94.12 223 PRO A C 1
ATOM 1692 O O . PRO A 1 223 ? 25.582 11.042 3.321 1.00 94.12 223 PRO A O 1
ATOM 1695 N N . ARG A 1 224 ? 24.025 9.619 2.542 1.00 92.12 224 ARG A N 1
ATOM 1696 C CA . ARG A 1 224 ? 23.427 9.254 3.833 1.00 92.12 224 ARG A CA 1
ATOM 1697 C C . ARG A 1 224 ? 23.190 7.750 3.873 1.00 92.12 224 ARG A C 1
ATOM 1699 O O . ARG A 1 224 ? 23.059 7.118 2.833 1.00 92.12 224 ARG A O 1
ATOM 1706 N N . ARG A 1 225 ? 23.135 7.184 5.078 1.00 88.25 225 ARG A N 1
ATOM 1707 C CA . ARG A 1 225 ? 22.849 5.759 5.306 1.00 88.25 225 ARG A CA 1
ATOM 1708 C C . ARG A 1 225 ? 21.341 5.529 5.459 1.00 88.25 225 ARG A C 1
ATOM 1710 O O . ARG A 1 225 ? 20.868 5.211 6.543 1.00 88.25 225 ARG A O 1
ATOM 1717 N N . ASP A 1 226 ? 20.602 5.779 4.386 1.00 91.88 226 ASP A N 1
ATOM 1718 C CA . ASP A 1 226 ? 19.163 5.514 4.233 1.00 91.88 226 ASP A CA 1
ATOM 1719 C C . ASP A 1 226 ? 18.907 4.802 2.895 1.00 91.88 226 ASP A C 1
ATOM 1721 O O . ASP A 1 226 ? 19.829 4.694 2.088 1.00 91.88 226 ASP A O 1
ATOM 1725 N N . LEU A 1 227 ? 17.687 4.301 2.642 1.00 95.31 227 LEU A N 1
ATOM 1726 C CA . LEU A 1 227 ? 17.407 3.496 1.444 1.00 95.31 227 LEU A CA 1
ATOM 1727 C C . LEU A 1 227 ? 17.798 4.224 0.151 1.00 95.31 227 LEU A C 1
ATOM 1729 O O . LEU A 1 227 ? 18.446 3.630 -0.706 1.00 95.31 227 LEU A O 1
ATOM 1733 N N . ALA A 1 228 ? 17.464 5.511 0.015 1.00 96.62 228 ALA A N 1
ATOM 1734 C CA . ALA A 1 228 ? 17.883 6.301 -1.140 1.00 96.62 228 ALA A CA 1
ATOM 1735 C C . ALA A 1 228 ? 19.409 6.357 -1.282 1.00 96.62 228 ALA A C 1
ATOM 1737 O O . ALA A 1 228 ? 19.916 6.147 -2.380 1.00 96.62 228 ALA A O 1
ATOM 1738 N N . GLY A 1 229 ? 20.149 6.601 -0.198 1.00 95.75 229 GLY A N 1
ATOM 1739 C CA . GLY A 1 229 ? 21.612 6.592 -0.231 1.00 95.75 229 GLY A CA 1
ATOM 1740 C C . GLY A 1 229 ? 22.208 5.232 -0.605 1.00 95.75 229 GLY A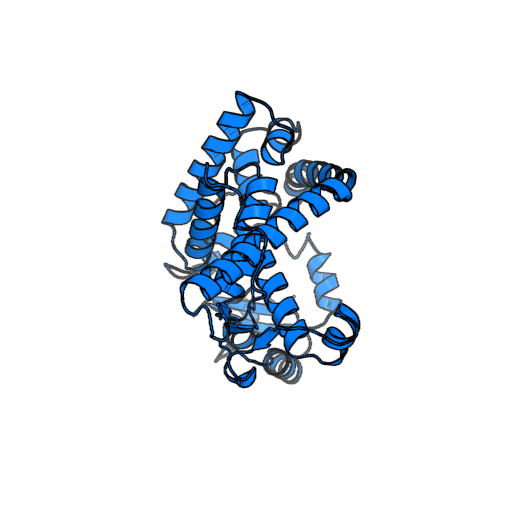 C 1
ATOM 1741 O O . GLY A 1 229 ? 23.136 5.177 -1.413 1.00 95.75 229 GLY A O 1
ATOM 1742 N N . GLU A 1 230 ? 21.639 4.144 -0.086 1.00 95.75 230 GLU A N 1
ATOM 1743 C CA . GLU A 1 230 ? 22.050 2.775 -0.411 1.00 95.75 230 GLU A CA 1
ATOM 1744 C C . GLU A 1 230 ? 21.842 2.462 -1.896 1.00 95.75 230 GLU A C 1
ATOM 1746 O O . GLU A 1 230 ? 22.761 1.981 -2.558 1.00 95.75 230 GLU A O 1
ATOM 1751 N N . LEU A 1 231 ? 20.672 2.793 -2.450 1.00 97.62 231 LEU A N 1
ATOM 1752 C CA . LEU A 1 231 ? 20.376 2.572 -3.867 1.00 97.62 231 LEU A CA 1
ATOM 1753 C C . LEU A 1 231 ? 21.224 3.466 -4.784 1.00 97.62 231 LEU A C 1
ATOM 1755 O O . LEU A 1 231 ? 21.717 2.999 -5.807 1.00 97.62 231 LEU A O 1
ATOM 1759 N N . VAL A 1 232 ? 21.457 4.727 -4.405 1.00 97.75 232 VAL A N 1
ATOM 1760 C CA . VAL A 1 232 ? 22.336 5.659 -5.137 1.00 97.75 232 VAL A CA 1
ATOM 1761 C C . VAL A 1 232 ? 23.767 5.127 -5.259 1.00 97.75 232 VAL A C 1
ATOM 1763 O O . VAL A 1 232 ? 24.413 5.328 -6.292 1.00 97.75 232 VAL A O 1
ATOM 1766 N N . ALA A 1 233 ? 24.271 4.466 -4.215 1.00 96.06 233 ALA A N 1
ATOM 1767 C CA . ALA A 1 233 ? 25.622 3.914 -4.175 1.00 96.06 233 ALA A CA 1
ATOM 1768 C C . ALA A 1 233 ? 25.735 2.512 -4.804 1.00 96.06 233 ALA A C 1
ATOM 1770 O O . ALA A 1 233 ? 26.848 2.030 -5.021 1.00 96.06 233 ALA A O 1
ATOM 1771 N N . HIS A 1 234 ? 24.613 1.845 -5.082 1.00 96.88 234 HIS A N 1
ATOM 1772 C CA . HIS A 1 234 ? 24.613 0.443 -5.474 1.00 96.88 234 HIS A CA 1
ATOM 1773 C C . HIS A 1 234 ? 24.991 0.244 -6.958 1.00 96.88 234 HIS A C 1
ATOM 1775 O O . HIS A 1 234 ? 24.308 0.769 -7.839 1.00 96.88 234 HIS A O 1
ATOM 1781 N N . PRO A 1 235 ? 25.993 -0.596 -7.290 1.00 95.38 235 PRO A N 1
ATOM 1782 C CA . PRO A 1 235 ? 26.485 -0.758 -8.667 1.00 95.38 235 PRO A CA 1
ATOM 1783 C C . PRO A 1 235 ? 25.475 -1.412 -9.629 1.00 95.38 235 PRO A C 1
ATOM 1785 O O . PRO A 1 235 ? 25.615 -1.326 -10.847 1.00 95.38 235 PRO A O 1
ATOM 1788 N N . GLY A 1 236 ? 24.449 -2.079 -9.092 1.00 94.94 236 GLY A N 1
ATOM 1789 C CA . GLY A 1 236 ? 23.361 -2.680 -9.871 1.00 94.94 236 GLY A CA 1
ATOM 1790 C C . GLY A 1 236 ? 22.416 -1.672 -10.544 1.00 94.94 236 GLY A C 1
ATOM 1791 O O . GLY A 1 236 ? 21.764 -2.042 -11.525 1.00 94.94 236 GLY A O 1
ATOM 1792 N N . LEU A 1 237 ? 22.367 -0.417 -10.072 1.00 97.00 237 LEU A N 1
ATOM 1793 C CA . LEU A 1 237 ? 21.548 0.662 -10.639 1.00 97.00 237 LEU A CA 1
ATOM 1794 C C . LEU A 1 237 ? 22.435 1.614 -11.449 1.00 97.00 237 LEU A C 1
ATOM 1796 O O . LEU A 1 237 ? 23.388 2.192 -10.933 1.00 97.00 237 LEU A O 1
ATOM 1800 N N . ARG A 1 238 ? 22.145 1.745 -12.745 1.00 95.69 238 ARG A N 1
ATOM 1801 C CA . ARG A 1 238 ? 23.050 2.379 -13.723 1.00 95.69 238 ARG A CA 1
ATOM 1802 C C . ARG A 1 238 ? 22.889 3.887 -13.832 1.00 95.69 238 ARG A C 1
ATOM 1804 O O . ARG A 1 238 ? 23.814 4.566 -14.266 1.00 95.69 238 ARG A O 1
ATOM 1811 N N . ASP A 1 239 ? 21.713 4.394 -13.502 1.00 96.00 239 ASP A N 1
ATOM 1812 C CA . ASP A 1 239 ? 21.380 5.807 -13.596 1.00 96.00 239 ASP A CA 1
ATOM 1813 C C . ASP A 1 239 ? 20.359 6.191 -12.519 1.00 96.00 239 ASP A C 1
ATOM 1815 O O . ASP A 1 239 ? 19.740 5.338 -11.877 1.00 96.00 239 ASP A O 1
ATOM 1819 N N . ASP A 1 240 ? 20.184 7.495 -12.318 1.00 97.00 240 ASP A N 1
ATOM 1820 C CA . ASP A 1 240 ? 19.261 8.022 -11.312 1.00 97.00 240 ASP A CA 1
ATOM 1821 C C . ASP A 1 240 ? 17.794 7.674 -11.623 1.00 97.00 240 ASP A C 1
ATOM 1823 O O . ASP A 1 240 ? 16.973 7.628 -10.711 1.00 97.00 240 ASP A O 1
ATOM 1827 N N . VAL A 1 241 ? 17.453 7.353 -12.878 1.00 95.88 241 VAL A N 1
ATOM 1828 C CA . VAL A 1 241 ? 16.097 6.925 -13.259 1.00 95.88 241 VAL A CA 1
ATOM 1829 C C . VAL A 1 241 ? 15.785 5.540 -12.688 1.00 95.88 241 VAL A C 1
ATOM 1831 O O . VAL A 1 241 ? 14.686 5.322 -12.181 1.00 95.88 241 VAL A O 1
ATOM 1834 N N . GLU A 1 242 ? 16.733 4.600 -12.729 1.00 97.19 242 GLU A N 1
ATOM 1835 C CA . GLU A 1 242 ? 16.578 3.286 -12.084 1.00 97.19 242 GLU A CA 1
ATOM 1836 C C . GLU A 1 242 ? 16.456 3.410 -10.556 1.00 97.19 242 GLU A C 1
ATOM 1838 O O . GLU A 1 242 ? 15.659 2.696 -9.942 1.00 97.19 242 GLU A O 1
ATOM 1843 N N . VAL A 1 243 ? 17.175 4.358 -9.945 1.00 97.94 243 VAL A N 1
ATOM 1844 C CA . VAL A 1 243 ? 17.063 4.650 -8.506 1.00 97.94 243 VAL A CA 1
ATOM 1845 C C . VAL A 1 243 ? 15.685 5.218 -8.166 1.00 97.94 243 VAL A C 1
ATOM 1847 O O . VAL A 1 243 ? 15.009 4.684 -7.289 1.00 97.94 243 VAL A O 1
ATOM 1850 N N . VAL A 1 244 ? 15.235 6.257 -8.878 1.00 97.12 244 VAL A N 1
ATOM 1851 C CA . VAL A 1 244 ? 13.922 6.890 -8.662 1.00 97.12 244 VAL A CA 1
ATOM 1852 C C . VAL A 1 244 ? 12.793 5.874 -8.805 1.00 97.12 244 VAL A C 1
ATOM 1854 O O . VAL A 1 244 ? 11.947 5.775 -7.919 1.00 97.12 244 VAL A O 1
ATOM 1857 N N . HIS A 1 245 ? 12.795 5.070 -9.871 1.00 95.06 245 HIS A N 1
ATOM 1858 C CA . HIS A 1 245 ? 11.759 4.060 -10.080 1.00 95.06 245 HIS A CA 1
ATOM 1859 C C . HIS A 1 245 ? 11.762 2.969 -9.001 1.00 95.06 245 HIS A C 1
ATOM 1861 O O . HIS A 1 245 ? 10.693 2.512 -8.596 1.00 95.06 245 HIS A O 1
ATOM 1867 N N . SER A 1 246 ? 12.938 2.565 -8.516 1.00 96.38 246 SER A N 1
ATOM 1868 C CA . SER A 1 246 ? 13.050 1.580 -7.432 1.00 96.38 246 SER A CA 1
ATOM 1869 C C . SER A 1 246 ? 12.533 2.140 -6.103 1.00 96.38 246 SER A C 1
ATOM 1871 O O . SER A 1 246 ? 11.785 1.458 -5.403 1.00 96.38 246 SER A O 1
ATOM 1873 N N . LEU A 1 247 ? 12.854 3.400 -5.782 1.00 96.62 247 LEU A N 1
ATOM 1874 C CA . LEU A 1 247 ? 12.314 4.084 -4.602 1.00 96.62 247 LEU A CA 1
ATOM 1875 C C . LEU A 1 247 ? 10.799 4.267 -4.693 1.00 96.62 247 LEU A C 1
ATOM 1877 O O . LEU A 1 247 ? 10.108 4.038 -3.703 1.00 96.62 247 LEU A O 1
ATOM 1881 N N . LEU A 1 248 ? 10.278 4.626 -5.870 1.00 94.00 248 LEU A N 1
ATOM 1882 C CA . LEU A 1 248 ? 8.841 4.772 -6.090 1.00 94.00 248 LEU A CA 1
ATOM 1883 C C . LEU A 1 248 ? 8.108 3.453 -5.831 1.00 94.00 248 LEU A C 1
ATOM 1885 O O . LEU A 1 248 ? 7.089 3.448 -5.148 1.00 94.00 248 LEU A O 1
ATOM 1889 N N . ALA A 1 249 ? 8.649 2.332 -6.318 1.00 92.69 249 ALA A N 1
ATOM 1890 C CA . ALA A 1 249 ? 8.064 1.015 -6.087 1.00 92.69 249 ALA A CA 1
ATOM 1891 C C . ALA A 1 249 ? 7.974 0.677 -4.587 1.00 92.69 249 ALA A C 1
ATOM 1893 O O . ALA A 1 249 ? 6.919 0.244 -4.122 1.00 92.69 249 ALA A O 1
ATOM 1894 N N . VAL A 1 250 ? 9.045 0.923 -3.820 1.00 95.06 250 VAL A N 1
ATOM 1895 C CA . VAL A 1 250 ? 9.059 0.695 -2.363 1.00 95.06 250 VAL A CA 1
ATOM 1896 C C . VAL A 1 250 ? 8.097 1.639 -1.641 1.00 95.06 250 VAL A C 1
ATOM 1898 O O . VAL A 1 250 ? 7.313 1.191 -0.804 1.00 95.06 250 VAL A O 1
ATOM 1901 N N . ALA A 1 251 ? 8.126 2.929 -1.981 1.00 94.62 251 ALA A N 1
ATOM 1902 C CA . ALA A 1 251 ? 7.278 3.944 -1.371 1.00 94.62 251 ALA A CA 1
ATOM 1903 C C . ALA A 1 251 ? 5.791 3.637 -1.594 1.00 94.62 251 ALA A C 1
ATOM 1905 O O . ALA A 1 251 ? 5.036 3.554 -0.628 1.00 94.62 251 ALA A O 1
ATOM 1906 N N . CYS A 1 252 ? 5.373 3.387 -2.840 1.00 90.88 252 CYS A N 1
ATOM 1907 C CA . CYS A 1 252 ? 3.982 3.068 -3.149 1.00 90.88 252 CYS A CA 1
ATOM 1908 C C . CYS A 1 252 ? 3.523 1.779 -2.456 1.00 90.88 252 CYS A C 1
ATOM 1910 O O . CYS A 1 252 ? 2.455 1.770 -1.845 1.00 90.88 252 CYS A O 1
ATOM 1912 N N . ALA A 1 253 ? 4.332 0.713 -2.482 1.00 91.38 253 ALA A N 1
ATOM 1913 C CA . ALA A 1 253 ? 3.997 -0.534 -1.795 1.00 91.38 253 ALA A CA 1
ATOM 1914 C C . ALA A 1 253 ? 3.817 -0.318 -0.282 1.00 91.38 253 ALA A C 1
ATOM 1916 O O . ALA A 1 253 ? 2.824 -0.767 0.295 1.00 91.38 253 ALA A O 1
ATOM 1917 N N . GLY A 1 254 ? 4.736 0.416 0.352 1.00 93.75 254 GLY A N 1
ATOM 1918 C CA . GLY A 1 254 ? 4.683 0.711 1.782 1.00 93.75 254 GLY A CA 1
ATOM 1919 C C . GLY A 1 254 ? 3.503 1.606 2.164 1.00 93.75 254 GLY A C 1
ATOM 1920 O O . GLY A 1 254 ? 2.758 1.276 3.083 1.00 93.75 254 GLY A O 1
ATOM 1921 N N . TYR A 1 255 ? 3.285 2.708 1.444 1.00 93.31 255 TYR A N 1
ATOM 1922 C CA . TYR A 1 255 ? 2.210 3.662 1.741 1.00 93.31 255 TYR A CA 1
ATOM 1923 C C . TYR A 1 255 ? 0.811 3.087 1.547 1.00 93.31 255 TYR A C 1
ATOM 1925 O O . TYR A 1 255 ? -0.120 3.531 2.216 1.00 93.31 255 TYR A O 1
ATOM 1933 N N . LEU A 1 256 ? 0.659 2.121 0.646 1.00 89.12 256 LEU A N 1
ATOM 1934 C CA . LEU A 1 256 ? -0.621 1.487 0.379 1.00 89.12 256 LEU A CA 1
ATOM 1935 C C . LEU A 1 256 ? -0.914 0.338 1.353 1.00 89.12 256 LEU A C 1
ATOM 1937 O O . LEU A 1 256 ? -2.018 0.245 1.887 1.00 89.12 256 LEU A O 1
ATOM 1941 N N . THR A 1 257 ? 0.063 -0.533 1.609 1.00 91.94 257 THR A N 1
ATOM 1942 C CA . THR A 1 257 ? -0.187 -1.782 2.350 1.00 91.94 257 THR A CA 1
ATOM 1943 C C . THR A 1 257 ? -0.027 -1.640 3.862 1.00 91.94 257 THR A C 1
ATOM 1945 O O . THR A 1 257 ? -0.786 -2.259 4.609 1.00 91.94 257 THR A O 1
ATOM 1948 N N . LEU A 1 258 ? 0.907 -0.809 4.338 1.00 94.31 258 LEU A N 1
ATOM 1949 C CA . LEU A 1 258 ? 1.193 -0.700 5.769 1.00 94.31 258 LEU A CA 1
ATOM 1950 C C . LEU A 1 258 ? 0.012 -0.122 6.573 1.00 94.31 258 LEU A C 1
ATOM 1952 O O . LEU A 1 258 ? -0.370 -0.760 7.557 1.00 94.31 258 LEU A O 1
ATOM 1956 N N . PRO A 1 259 ? -0.631 0.999 6.176 1.00 93.81 259 PRO A N 1
ATOM 1957 C CA . PRO A 1 259 ? -1.806 1.504 6.890 1.00 93.81 259 PRO A CA 1
ATOM 1958 C C . PRO A 1 259 ? -2.952 0.494 6.914 1.00 93.81 259 PRO A C 1
ATOM 1960 O O . PRO A 1 259 ? -3.577 0.301 7.954 1.00 93.81 259 PRO A O 1
ATOM 1963 N N . ALA A 1 260 ? -3.181 -0.205 5.799 1.00 92.88 260 ALA A N 1
ATOM 1964 C CA . ALA A 1 260 ? -4.228 -1.212 5.703 1.00 92.88 260 ALA A CA 1
ATOM 1965 C C . ALA A 1 260 ? -3.977 -2.394 6.646 1.00 92.88 260 ALA A C 1
ATOM 1967 O O . ALA A 1 260 ? -4.909 -2.897 7.277 1.00 92.88 260 ALA A O 1
ATOM 1968 N N . TRP A 1 261 ? -2.724 -2.834 6.764 1.00 94.69 261 TRP A N 1
ATOM 1969 C CA . TRP A 1 261 ? -2.342 -3.917 7.665 1.00 94.69 261 TRP A CA 1
ATOM 1970 C C . TRP A 1 261 ? -2.446 -3.507 9.139 1.00 94.69 261 TRP A C 1
ATOM 1972 O O . TRP A 1 261 ? -3.022 -4.243 9.944 1.00 94.69 261 TRP A O 1
ATOM 1982 N N . VAL A 1 262 ? -1.965 -2.308 9.488 1.00 95.94 262 VAL A N 1
ATOM 1983 C CA . VAL A 1 262 ? -2.089 -1.745 10.843 1.00 95.94 262 VAL A CA 1
ATOM 1984 C C . VAL A 1 262 ? -3.561 -1.568 11.214 1.00 95.94 262 VAL A C 1
ATOM 1986 O O . VAL A 1 262 ? -3.987 -2.048 12.260 1.00 95.94 262 VAL A O 1
ATOM 1989 N N . GLY A 1 263 ? -4.361 -0.958 10.339 1.00 94.94 263 GLY A N 1
ATOM 1990 C CA . GLY A 1 263 ? -5.790 -0.731 10.550 1.00 94.94 263 GLY A CA 1
ATOM 1991 C C . GLY A 1 263 ? -6.584 -2.016 10.769 1.00 94.94 263 GLY A C 1
ATOM 1992 O O . GLY A 1 263 ? -7.355 -2.114 11.721 1.00 94.94 263 GLY A O 1
ATOM 1993 N N . GLN A 1 264 ? -6.356 -3.039 9.939 1.00 92.50 264 GLN A N 1
ATOM 1994 C CA . GLN A 1 264 ? -6.988 -4.350 10.119 1.00 92.50 264 GLN A CA 1
ATOM 1995 C C . GLN A 1 264 ? -6.552 -5.030 11.417 1.00 92.50 264 GLN A C 1
ATOM 1997 O O . GLN A 1 264 ? -7.380 -5.621 12.105 1.00 92.50 264 GLN A O 1
ATOM 2002 N N . THR A 1 265 ? -5.272 -4.928 11.778 1.00 93.25 265 THR A N 1
ATOM 2003 C CA . THR A 1 265 ? -4.759 -5.496 13.031 1.00 93.25 265 THR A CA 1
ATOM 2004 C C . THR A 1 265 ? -5.391 -4.817 14.245 1.00 93.25 265 THR A C 1
ATOM 2006 O O . THR A 1 265 ? -5.790 -5.501 15.184 1.00 93.25 265 THR A O 1
ATOM 2009 N N . LEU A 1 266 ? -5.536 -3.490 14.215 1.00 93.81 266 LEU A N 1
ATOM 2010 C CA . LEU A 1 266 ? -6.211 -2.722 15.264 1.00 93.81 266 LEU A CA 1
ATOM 2011 C C . LEU A 1 266 ? -7.693 -3.084 15.363 1.00 93.81 266 LEU A C 1
ATOM 2013 O O . LEU A 1 266 ? -8.189 -3.304 16.463 1.00 93.81 266 LEU A O 1
ATOM 2017 N N . LEU A 1 267 ? -8.388 -3.213 14.230 1.00 93.50 267 LEU A N 1
ATOM 2018 C CA . LEU A 1 267 ? -9.777 -3.661 14.219 1.00 93.50 267 LEU A CA 1
ATOM 2019 C C . LEU A 1 267 ? -9.913 -5.056 14.842 1.00 93.50 267 LEU A C 1
ATOM 2021 O O . LEU A 1 267 ? -10.732 -5.244 15.736 1.00 93.50 267 LEU A O 1
ATOM 2025 N N . LEU A 1 268 ? -9.071 -6.013 14.437 1.00 91.25 268 LEU A N 1
ATOM 2026 C CA . LEU A 1 268 ? -9.056 -7.350 15.031 1.00 91.25 268 LEU A CA 1
ATOM 2027 C C . LEU A 1 268 ? -8.766 -7.293 16.532 1.00 91.25 268 LEU A C 1
ATOM 2029 O O . LEU A 1 268 ? -9.432 -7.984 17.294 1.00 91.25 268 LEU A O 1
ATOM 2033 N N . ALA A 1 269 ? -7.825 -6.459 16.976 1.00 90.19 269 ALA A N 1
ATOM 2034 C CA . ALA A 1 269 ? -7.522 -6.296 18.396 1.00 90.19 269 ALA A CA 1
ATOM 2035 C C . ALA A 1 269 ? -8.715 -5.750 19.200 1.00 90.19 269 ALA A C 1
ATOM 2037 O O . ALA A 1 269 ? -8.861 -6.105 20.367 1.00 90.19 269 ALA A O 1
ATOM 2038 N N . LEU A 1 270 ? -9.571 -4.931 18.579 1.00 90.56 270 LEU A N 1
ATOM 2039 C CA . LEU A 1 270 ? -10.763 -4.345 19.200 1.00 90.56 270 LEU A CA 1
ATOM 2040 C C . LEU A 1 270 ? -11.996 -5.259 19.147 1.00 90.56 270 LEU A C 1
ATOM 2042 O O . LEU A 1 270 ? -12.874 -5.138 19.996 1.00 90.56 270 LEU A O 1
ATOM 2046 N N . THR A 1 271 ? -12.087 -6.158 18.162 1.00 90.62 271 THR A N 1
ATOM 2047 C CA . THR A 1 271 ? -13.287 -6.993 17.948 1.00 90.62 271 THR A CA 1
ATOM 2048 C C . THR A 1 271 ? -13.102 -8.471 18.288 1.00 90.62 271 THR A C 1
ATOM 2050 O O . THR A 1 271 ? -14.082 -9.159 18.565 1.00 90.62 271 THR A O 1
ATOM 2053 N N . ASP A 1 272 ? -11.870 -8.990 18.264 1.00 87.56 272 ASP A N 1
ATOM 2054 C CA . ASP A 1 272 ? -11.573 -10.394 18.557 1.00 87.56 272 ASP A CA 1
ATOM 2055 C C . ASP A 1 272 ? -11.116 -10.552 20.014 1.00 87.56 272 ASP A C 1
ATOM 2057 O O . ASP A 1 272 ? -9.982 -10.233 20.385 1.00 87.56 272 ASP A O 1
ATOM 2061 N N . ALA A 1 273 ? -11.996 -11.117 20.845 1.00 81.38 273 ALA A N 1
ATOM 2062 C CA . ALA A 1 273 ? -11.741 -11.338 22.266 1.00 81.38 273 ALA A CA 1
ATOM 2063 C C . ALA A 1 273 ? -10.503 -12.213 22.546 1.00 81.38 273 ALA A C 1
ATOM 2065 O O . ALA A 1 273 ? -9.831 -12.026 23.563 1.00 81.38 273 ALA A O 1
ATOM 2066 N N . ARG A 1 274 ? -10.164 -13.161 21.658 1.00 82.19 274 ARG A N 1
ATOM 2067 C CA . ARG A 1 274 ? -8.980 -14.022 21.825 1.00 82.19 274 ARG A CA 1
ATOM 2068 C C . ARG A 1 274 ? -7.705 -13.228 21.594 1.00 82.19 274 ARG A C 1
ATOM 2070 O O . ARG A 1 274 ? -6.725 -13.422 22.315 1.00 82.19 274 ARG A O 1
ATOM 2077 N N . LEU A 1 275 ? -7.707 -12.346 20.596 1.00 82.38 275 LEU A N 1
ATOM 2078 C CA . LEU A 1 275 ? -6.573 -11.468 20.333 1.00 82.38 275 LEU A CA 1
ATOM 2079 C C . LEU A 1 275 ? -6.423 -10.417 21.440 1.00 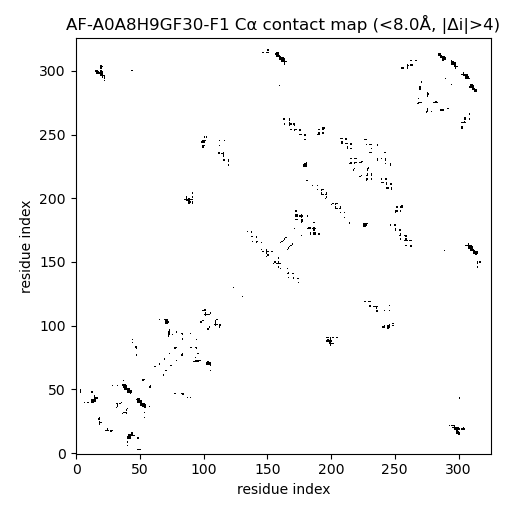82.38 275 LEU A C 1
ATOM 2081 O O . LEU A 1 275 ? -5.321 -10.252 21.965 1.00 82.38 275 LEU A O 1
ATOM 2085 N N . ALA A 1 276 ? -7.520 -9.786 21.863 1.00 79.31 276 ALA A N 1
ATOM 2086 C CA . ALA A 1 276 ? -7.527 -8.813 22.957 1.00 79.31 276 ALA A CA 1
ATOM 2087 C C . ALA A 1 276 ? -6.946 -9.400 24.261 1.00 79.31 276 ALA A C 1
ATOM 2089 O O . ALA A 1 276 ? -6.090 -8.786 24.906 1.00 79.31 276 ALA A O 1
ATOM 2090 N N . ALA A 1 277 ? -7.329 -10.636 24.609 1.00 78.62 277 ALA A N 1
ATOM 2091 C CA . ALA A 1 277 ? -6.807 -11.338 25.782 1.00 78.62 277 ALA A CA 1
ATOM 2092 C C . ALA A 1 277 ? -5.282 -11.556 25.722 1.00 78.62 277 ALA A C 1
ATOM 2094 O O . ALA A 1 277 ? -4.601 -11.439 26.742 1.00 78.62 277 ALA A O 1
ATOM 2095 N N . ARG A 1 278 ? -4.731 -11.833 24.531 1.00 80.31 278 ARG A N 1
ATOM 2096 C CA . ARG A 1 278 ? -3.289 -12.062 24.323 1.00 80.31 278 ARG A CA 1
ATOM 2097 C C . ARG A 1 278 ? -2.453 -10.789 24.379 1.00 80.31 278 ARG A C 1
ATOM 2099 O O . ARG A 1 278 ? -1.284 -10.869 24.741 1.00 80.31 278 ARG A O 1
ATOM 2106 N N . LEU A 1 279 ? -3.013 -9.648 23.984 1.00 72.62 279 LEU A N 1
ATOM 2107 C CA . LEU A 1 279 ? -2.238 -8.419 23.840 1.00 72.62 279 LEU A CA 1
ATOM 2108 C C . LEU A 1 279 ? -1.911 -7.774 25.190 1.00 72.62 279 LEU A C 1
ATOM 2110 O O . LEU A 1 279 ? -0.810 -7.256 25.330 1.00 72.62 279 LEU A O 1
ATOM 2114 N N . HIS A 1 280 ? -2.837 -7.753 26.153 1.00 59.34 280 HIS A N 1
ATOM 2115 C CA . HIS A 1 280 ? -2.701 -6.936 27.377 1.00 59.34 280 HIS A CA 1
ATOM 2116 C C . HIS A 1 280 ? -3.217 -7.640 28.650 1.00 59.34 280 HIS A C 1
ATOM 2118 O O . HIS A 1 280 ? -3.622 -6.986 29.609 1.00 59.34 280 HIS A O 1
ATOM 2124 N N . GLY A 1 281 ? -3.306 -8.976 28.663 1.00 62.09 281 GLY A N 1
ATOM 2125 C CA . GLY A 1 281 ? -3.978 -9.687 29.762 1.00 62.09 281 GLY A CA 1
ATOM 2126 C C . GLY A 1 281 ? -5.461 -9.298 29.908 1.00 62.09 281 GLY A C 1
ATOM 2127 O O . GLY A 1 281 ? -6.024 -9.424 30.991 1.00 62.09 281 GLY A O 1
ATOM 2128 N N . GLY A 1 282 ? -6.077 -8.801 28.824 1.00 57.09 282 GLY A N 1
ATOM 2129 C CA . GLY A 1 282 ? -7.500 -8.459 28.741 1.00 57.09 282 GLY A CA 1
ATOM 2130 C C . GLY A 1 282 ? -7.889 -6.993 28.979 1.00 57.09 282 GLY A C 1
ATOM 2131 O O . GLY A 1 282 ? -9.084 -6.725 29.033 1.00 57.09 282 GLY A O 1
ATOM 2132 N N . ARG A 1 283 ? -6.952 -6.041 29.119 1.00 58.25 283 ARG A N 1
ATOM 2133 C CA . ARG A 1 283 ? -7.290 -4.614 29.317 1.00 58.25 283 ARG A CA 1
ATOM 2134 C C . ARG A 1 283 ? -6.813 -3.732 28.165 1.00 58.25 283 ARG A C 1
ATOM 2136 O O . ARG A 1 283 ? -5.645 -3.364 28.106 1.00 58.25 283 ARG A O 1
ATOM 2143 N N . LEU A 1 284 ? -7.735 -3.396 27.268 1.00 68.00 284 LEU A N 1
ATOM 2144 C CA . LEU A 1 284 ? -7.600 -2.287 26.326 1.00 68.00 284 LEU A CA 1
ATOM 2145 C C . LEU A 1 284 ? -8.529 -1.173 26.816 1.00 68.00 284 LEU A C 1
ATOM 2147 O O . LEU A 1 284 ? -9.738 -1.370 26.845 1.00 68.00 284 LEU A O 1
ATOM 2151 N N . ASP A 1 285 ? -7.984 -0.011 27.183 1.00 79.81 285 ASP A N 1
ATOM 2152 C CA . ASP A 1 285 ? -8.777 1.172 27.574 1.00 79.81 285 ASP A CA 1
ATOM 2153 C C . ASP A 1 285 ? -9.273 1.950 26.335 1.00 79.81 285 ASP A C 1
ATOM 2155 O O . ASP A 1 285 ? -9.246 3.182 26.277 1.00 79.81 285 ASP A O 1
ATOM 2159 N N . LEU A 1 286 ? -9.669 1.202 25.305 1.00 87.50 286 LEU A N 1
ATOM 2160 C CA . LEU A 1 286 ? -10.029 1.674 23.978 1.00 87.50 286 LEU A CA 1
ATOM 2161 C C . LEU A 1 286 ? -11.165 0.802 23.436 1.00 87.50 286 LEU A C 1
ATOM 2163 O O . LEU A 1 286 ? -11.041 -0.421 23.395 1.00 87.50 286 LEU A O 1
ATOM 2167 N N . GLU A 1 287 ? -12.235 1.433 22.966 1.00 91.25 287 GLU A N 1
ATOM 2168 C CA . GLU A 1 287 ? -13.410 0.762 22.404 1.00 91.25 287 GLU A CA 1
ATOM 2169 C C . GLU A 1 287 ? -13.786 1.386 21.058 1.00 91.25 287 GLU A C 1
ATOM 2171 O O . GLU A 1 287 ? -13.463 2.545 20.793 1.00 91.25 287 GLU A O 1
ATOM 2176 N N . LEU A 1 288 ? -14.474 0.638 20.193 1.00 94.19 288 LEU A N 1
ATOM 2177 C CA . LEU A 1 288 ? -15.030 1.215 18.970 1.00 94.19 288 LEU A CA 1
ATOM 2178 C C . LEU A 1 288 ? -16.143 2.209 19.318 1.00 94.19 288 LEU A C 1
ATOM 2180 O O . LEU A 1 288 ? -17.052 1.893 20.079 1.00 94.19 288 LEU A O 1
ATOM 2184 N N . ALA A 1 289 ? -16.109 3.385 18.695 1.00 94.50 289 ALA A N 1
ATOM 2185 C CA . ALA A 1 289 ? -17.142 4.406 18.875 1.00 94.50 289 ALA A CA 1
ATOM 2186 C C . ALA A 1 289 ? -18.461 4.059 18.154 1.00 94.50 289 ALA A C 1
ATOM 2188 O O . ALA A 1 289 ? -19.483 4.706 18.373 1.00 94.50 289 ALA A O 1
ATOM 2189 N N . VAL A 1 290 ? -18.429 3.066 17.261 1.00 94.44 290 VAL A N 1
ATOM 2190 C CA . VAL A 1 290 ? -19.581 2.544 16.517 1.00 94.44 290 VAL A CA 1
ATOM 2191 C C . VAL A 1 290 ? -19.535 1.014 16.511 1.00 94.44 290 VAL A C 1
ATOM 2193 O O . VAL A 1 290 ? -18.444 0.445 16.605 1.00 94.44 290 VAL A O 1
ATOM 2196 N N . PRO A 1 291 ? -20.674 0.316 16.363 1.00 93.38 291 PRO A N 1
ATOM 2197 C CA . PRO A 1 291 ? -20.673 -1.126 16.146 1.00 93.38 291 PRO A CA 1
ATOM 2198 C C . PRO A 1 291 ? -19.773 -1.526 14.970 1.00 93.38 291 PRO A C 1
ATOM 2200 O O . PRO A 1 291 ? -19.747 -0.858 13.938 1.00 93.38 291 PRO A O 1
ATOM 2203 N N . ALA A 1 292 ? -19.069 -2.656 15.084 1.00 91.81 292 ALA A N 1
ATOM 2204 C CA . ALA A 1 292 ? -18.187 -3.139 14.016 1.00 91.81 292 ALA A CA 1
ATOM 2205 C C . ALA A 1 292 ? -18.929 -3.398 12.687 1.00 91.81 292 ALA A C 1
ATOM 2207 O O . ALA A 1 292 ? -18.331 -3.288 11.619 1.00 91.81 292 ALA A O 1
ATOM 2208 N N . SER A 1 293 ? -20.231 -3.707 12.750 1.00 90.88 293 SER A N 1
ATOM 2209 C CA . SER A 1 293 ? -21.118 -3.850 11.587 1.00 90.88 293 SER A CA 1
ATOM 2210 C C . SER A 1 293 ? -21.312 -2.560 10.794 1.00 90.88 293 SER A C 1
ATOM 2212 O O . SER A 1 293 ? -21.633 -2.624 9.611 1.00 90.88 293 SER A O 1
ATOM 2214 N N . ASP A 1 294 ? -21.117 -1.407 11.434 1.00 93.06 294 ASP A N 1
ATOM 2215 C CA . ASP A 1 294 ? -21.403 -0.090 10.862 1.00 93.06 294 ASP A CA 1
ATOM 2216 C C . ASP A 1 294 ? -20.147 0.531 10.228 1.00 93.06 294 ASP A C 1
ATOM 2218 O O . ASP A 1 294 ? -20.200 1.607 9.623 1.00 93.06 294 ASP A O 1
ATOM 2222 N N . LEU A 1 295 ? -19.000 -0.150 10.350 1.00 93.75 295 LEU A N 1
ATOM 2223 C CA . LEU A 1 295 ? -17.758 0.247 9.705 1.00 93.75 295 LEU A CA 1
ATOM 2224 C C . LEU A 1 295 ? -17.874 0.100 8.189 1.00 93.75 295 LEU A C 1
ATOM 2226 O O . LEU A 1 295 ? -18.270 -0.938 7.656 1.00 93.75 295 LEU A O 1
ATOM 2230 N N . ARG A 1 296 ? -17.456 1.153 7.489 1.00 92.62 296 ARG A N 1
ATOM 2231 C CA . ARG A 1 296 ? -17.328 1.154 6.033 1.00 92.62 296 ARG A CA 1
ATOM 2232 C C . ARG A 1 296 ? -15.947 0.667 5.632 1.00 92.62 296 ARG A C 1
ATOM 2234 O O . ARG A 1 296 ? -14.965 0.934 6.326 1.00 92.62 296 ARG A O 1
ATOM 2241 N N . TRP A 1 297 ? -15.888 -0.032 4.509 1.00 91.50 297 TRP A N 1
ATOM 2242 C CA . TRP A 1 297 ? -14.666 -0.607 3.968 1.00 91.50 297 TRP A CA 1
ATOM 2243 C C . TRP A 1 297 ? -14.312 0.059 2.648 1.00 91.50 297 TRP A C 1
ATOM 2245 O O . TRP A 1 297 ? -15.173 0.234 1.784 1.00 91.50 297 TRP A O 1
ATOM 2255 N N . THR A 1 298 ? -13.027 0.358 2.485 1.00 84.69 298 THR A N 1
ATOM 2256 C CA . THR A 1 298 ? -12.488 0.841 1.214 1.00 84.69 298 THR A CA 1
ATOM 2257 C C . THR A 1 298 ? -12.699 -0.220 0.133 1.00 84.69 298 THR A C 1
ATOM 2259 O O . THR A 1 298 ? -12.336 -1.386 0.307 1.00 84.69 298 THR A O 1
ATOM 2262 N N . GLY A 1 299 ? -13.288 0.185 -0.993 1.00 75.25 299 GLY A N 1
ATOM 2263 C CA . GLY A 1 299 ? -13.403 -0.650 -2.184 1.00 75.25 299 GLY A CA 1
ATOM 2264 C C . GLY A 1 299 ? -12.172 -0.499 -3.077 1.00 75.25 299 GLY A C 1
ATOM 2265 O O . GLY A 1 299 ? -11.800 0.619 -3.428 1.00 75.25 299 GLY A O 1
ATOM 2266 N N . GLY A 1 300 ? -11.550 -1.608 -3.467 1.00 79.44 300 GLY A N 1
ATOM 2267 C CA . GLY A 1 300 ? -10.468 -1.626 -4.441 1.00 79.44 300 GLY A CA 1
ATOM 2268 C C . GLY A 1 300 ? -9.975 -3.045 -4.740 1.00 79.44 300 GLY A C 1
ATOM 2269 O O . GLY A 1 300 ? -10.048 -3.922 -3.883 1.00 79.44 300 GLY A O 1
ATOM 2270 N N . PRO A 1 301 ? -9.425 -3.297 -5.937 1.00 77.94 301 PRO A N 1
ATOM 2271 C CA . PRO A 1 301 ? -9.027 -4.647 -6.346 1.00 77.94 301 PRO A CA 1
ATOM 2272 C C . PRO A 1 301 ? -7.813 -5.213 -5.585 1.00 77.94 301 PRO A C 1
ATOM 2274 O O . PRO A 1 301 ? -7.529 -6.402 -5.695 1.00 77.94 301 PRO A O 1
ATOM 2277 N N . TRP A 1 302 ? -7.091 -4.388 -4.816 1.00 78.00 302 TRP A N 1
ATOM 2278 C CA . TRP A 1 302 ? -5.791 -4.757 -4.238 1.00 78.00 302 TRP A CA 1
ATOM 2279 C C . TRP A 1 302 ? -5.738 -4.731 -2.712 1.00 78.00 302 TRP A C 1
ATOM 2281 O O . TRP A 1 302 ? -4.963 -5.470 -2.108 1.00 78.00 302 TRP A O 1
ATOM 2291 N N . ILE A 1 303 ? -6.490 -3.831 -2.078 1.00 85.31 303 ILE A N 1
ATOM 2292 C CA . ILE A 1 303 ? -6.324 -3.498 -0.662 1.00 85.31 303 ILE A CA 1
ATOM 2293 C C . ILE A 1 303 ? -7.688 -3.400 -0.015 1.00 85.31 303 ILE A C 1
ATOM 2295 O O . ILE A 1 303 ? -8.583 -2.733 -0.522 1.00 85.31 303 ILE A O 1
ATOM 2299 N N . ARG A 1 304 ? -7.801 -4.039 1.146 1.00 87.25 304 ARG A N 1
ATOM 2300 C CA . ARG A 1 304 ? -8.967 -3.979 2.012 1.00 87.25 304 ARG A CA 1
ATOM 2301 C C . ARG A 1 304 ? -8.564 -3.351 3.336 1.00 87.25 304 ARG A C 1
ATOM 2303 O O . ARG A 1 304 ? -7.638 -3.823 3.983 1.00 87.25 304 ARG A O 1
ATOM 2310 N N . GLN A 1 305 ? -9.270 -2.311 3.748 1.00 90.44 305 GLN A N 1
ATOM 2311 C CA . GLN A 1 305 ? -9.110 -1.663 5.052 1.00 90.44 305 GLN A CA 1
ATOM 2312 C C . GLN A 1 305 ? -10.400 -0.926 5.420 1.00 90.44 305 GLN A C 1
ATOM 2314 O O . GLN A 1 305 ? -11.138 -0.535 4.507 1.00 90.44 305 GLN A O 1
ATOM 2319 N N . PRO A 1 306 ? -10.686 -0.724 6.717 1.00 93.25 306 PRO A N 1
ATOM 2320 C CA . PRO A 1 306 ? -11.768 0.167 7.109 1.00 93.25 306 PRO A CA 1
ATOM 2321 C C . PRO A 1 306 ? -11.469 1.594 6.623 1.00 93.25 306 PRO A C 1
ATOM 2323 O O . PRO A 1 306 ? -10.323 2.039 6.672 1.00 93.25 306 PRO A O 1
ATOM 2326 N N . ASP A 1 307 ? -12.491 2.317 6.165 1.00 92.56 307 ASP A N 1
ATOM 2327 C CA . ASP A 1 307 ? -12.365 3.728 5.760 1.00 92.56 307 ASP A CA 1
ATOM 2328 C C . ASP A 1 307 ? -11.970 4.604 6.951 1.00 92.56 307 ASP A C 1
ATOM 2330 O O . ASP A 1 307 ? -11.165 5.530 6.848 1.00 92.56 307 ASP A O 1
ATOM 2334 N N . ARG A 1 308 ? -12.584 4.303 8.094 1.00 95.44 308 ARG A N 1
ATOM 2335 C CA . ARG A 1 308 ? -12.399 4.968 9.377 1.00 95.44 308 ARG A CA 1
ATOM 2336 C C . ARG A 1 308 ? -12.405 3.913 10.463 1.00 95.44 308 ARG A C 1
ATOM 2338 O O . ARG A 1 308 ? -13.156 2.943 10.371 1.00 95.44 308 ARG A O 1
ATOM 2345 N N . LEU A 1 309 ? -11.628 4.136 11.513 1.00 96.94 309 LEU A N 1
ATOM 2346 C CA . LEU A 1 309 ? -11.653 3.296 12.707 1.00 96.94 309 LEU A CA 1
ATOM 2347 C C . LEU A 1 309 ? -11.878 4.195 13.927 1.00 96.94 309 LEU A C 1
ATOM 2349 O O . LEU A 1 309 ? -10.920 4.521 14.633 1.00 96.94 309 LEU A O 1
ATOM 2353 N N . PRO A 1 310 ? -13.120 4.679 14.122 1.00 97.06 310 PRO A N 1
ATOM 2354 C CA . PRO A 1 310 ? -13.432 5.601 15.195 1.00 97.06 310 PRO A CA 1
ATOM 2355 C C . PRO A 1 310 ? -13.447 4.856 16.531 1.00 97.06 310 PRO A C 1
ATOM 2357 O O . PRO A 1 310 ? -14.088 3.813 16.675 1.00 97.06 310 PRO A O 1
ATOM 2360 N N . VAL A 1 311 ? -12.741 5.407 17.508 1.00 95.56 311 VAL A N 1
ATOM 2361 C CA . VAL A 1 311 ? -12.573 4.822 18.835 1.00 95.56 311 VAL A CA 1
ATOM 2362 C C . VAL A 1 311 ? -12.828 5.847 19.921 1.00 95.56 311 VAL A C 1
ATOM 2364 O O . VAL A 1 311 ? -12.552 7.038 19.752 1.00 95.56 311 VAL A O 1
ATOM 2367 N N . THR A 1 312 ? -13.318 5.355 21.049 1.00 93.75 312 THR A N 1
ATOM 2368 C CA . THR A 1 312 ? -13.424 6.083 22.305 1.00 93.75 312 THR A CA 1
ATOM 2369 C C . THR A 1 312 ? -12.437 5.531 23.320 1.00 93.75 312 THR A C 1
ATOM 2371 O O . THR A 1 312 ? -12.216 4.324 23.387 1.00 93.75 312 THR A O 1
ATOM 2374 N N . PHE A 1 313 ? -11.852 6.407 24.127 1.00 90.88 313 PHE A N 1
ATOM 2375 C CA . PHE A 1 313 ? -10.934 6.035 25.202 1.00 90.88 313 PHE A CA 1
ATOM 2376 C C . PHE A 1 313 ? -11.060 6.999 26.373 1.00 90.88 313 PHE A C 1
ATOM 2378 O O . PHE A 1 313 ? -11.580 8.109 26.236 1.00 90.88 313 PHE A O 1
ATOM 2385 N N . ARG A 1 314 ? -10.552 6.600 27.537 1.00 84.88 314 ARG A N 1
ATOM 2386 C CA . ARG A 1 314 ? -10.431 7.503 28.683 1.00 84.88 314 ARG A CA 1
ATOM 2387 C C . ARG A 1 314 ? -9.083 8.231 28.610 1.00 84.88 314 ARG A C 1
ATOM 2389 O O . ARG A 1 314 ? -8.056 7.560 28.698 1.00 84.88 314 ARG A O 1
ATOM 2396 N N . PRO A 1 315 ? -9.043 9.568 28.460 1.00 74.06 315 PRO A N 1
ATOM 2397 C CA . PRO A 1 315 ? -7.780 10.295 28.493 1.00 74.06 315 PRO A CA 1
ATOM 2398 C C . PRO A 1 315 ? -7.124 10.125 29.867 1.00 74.06 315 PRO A C 1
ATOM 2400 O O . PRO A 1 315 ? -7.767 10.321 30.903 1.00 74.06 315 PRO A O 1
ATOM 2403 N N . VAL A 1 316 ? -5.854 9.726 29.894 1.00 68.25 316 VAL A N 1
ATOM 2404 C CA . VAL A 1 316 ? -5.073 9.689 31.132 1.00 68.25 316 VAL A CA 1
ATOM 2405 C C . VAL A 1 316 ? -4.471 11.073 31.309 1.00 68.25 316 VAL A C 1
ATOM 2407 O O . VAL A 1 316 ? -3.514 11.402 30.616 1.00 68.25 316 VAL A O 1
ATOM 2410 N N . VAL A 1 317 ? -5.025 11.869 32.231 1.00 56.22 317 VAL A N 1
ATOM 2411 C CA . VAL A 1 317 ? -4.525 13.219 32.534 1.00 56.22 317 VAL A CA 1
ATOM 2412 C C . VAL A 1 317 ? -3.042 13.128 32.895 1.00 56.22 317 VAL A C 1
ATOM 2414 O O . VAL A 1 317 ? -2.673 12.691 33.988 1.00 56.22 317 VAL A O 1
ATOM 2417 N N . SER A 1 318 ? -2.172 13.521 31.966 1.00 51.12 318 SER A N 1
ATOM 2418 C CA . SER A 1 318 ? -0.731 13.495 32.196 1.00 51.12 318 SER A CA 1
ATOM 2419 C C . SER A 1 318 ? -0.339 14.654 33.113 1.00 51.12 318 SER A C 1
ATOM 2421 O O . SER A 1 318 ? -0.236 15.805 32.689 1.00 51.12 318 SER A O 1
ATOM 2423 N N . ALA A 1 319 ? -0.067 14.348 34.385 1.00 41.44 319 ALA A N 1
ATOM 2424 C CA . ALA A 1 319 ? 0.404 15.305 35.393 1.00 41.44 319 ALA A CA 1
ATOM 2425 C C . ALA A 1 319 ? 1.793 15.926 35.087 1.00 41.44 319 ALA A C 1
ATOM 2427 O O . ALA A 1 319 ? 2.311 16.713 35.880 1.00 41.44 319 ALA A O 1
ATOM 2428 N N . ALA A 1 320 ? 2.425 15.591 33.955 1.00 43.50 320 ALA A N 1
ATOM 2429 C CA . ALA A 1 320 ? 3.797 15.985 33.637 1.00 43.50 320 ALA A CA 1
ATOM 2430 C C . ALA A 1 320 ? 3.944 17.350 32.930 1.00 43.50 320 ALA A C 1
ATOM 2432 O O . ALA A 1 320 ? 5.047 17.889 32.888 1.00 43.50 320 ALA A O 1
ATOM 2433 N N . HIS A 1 321 ? 2.869 17.968 32.429 1.00 44.03 321 HIS A N 1
ATOM 2434 C CA . HIS A 1 321 ? 2.976 19.207 31.633 1.00 44.03 321 HIS A CA 1
ATOM 2435 C C . HIS A 1 321 ? 3.061 20.514 32.452 1.00 44.03 321 HIS A C 1
ATOM 2437 O O . HIS A 1 321 ? 3.046 21.607 31.891 1.00 44.03 321 HIS A O 1
ATOM 2443 N N . GLY A 1 322 ? 3.207 20.430 33.779 1.00 33.00 322 GLY A N 1
ATOM 2444 C CA . GLY A 1 322 ? 3.280 21.594 34.674 1.00 33.00 322 GLY A CA 1
ATOM 2445 C C . GLY A 1 322 ? 4.665 22.231 34.868 1.00 33.00 322 GLY A C 1
ATOM 2446 O O . GLY A 1 322 ? 4.781 23.132 35.693 1.00 33.00 322 GLY A O 1
ATOM 2447 N N . ARG A 1 323 ? 5.733 21.785 34.187 1.00 35.31 323 ARG A N 1
ATOM 2448 C CA . ARG A 1 323 ? 7.105 22.280 34.453 1.00 35.31 323 ARG A CA 1
ATOM 2449 C C . ARG A 1 323 ? 7.889 22.702 33.213 1.00 35.31 323 ARG A C 1
ATOM 2451 O O . ARG A 1 323 ? 9.042 22.329 33.070 1.00 35.31 323 ARG A O 1
ATOM 2458 N N . LEU A 1 324 ? 7.295 23.507 32.341 1.00 36.75 324 LEU A N 1
ATOM 2459 C CA . LEU A 1 324 ? 8.048 24.345 31.396 1.00 36.75 324 LEU A CA 1
ATOM 2460 C C . LEU A 1 324 ? 7.357 25.710 31.266 1.00 36.75 324 LEU A C 1
ATOM 2462 O O . LEU A 1 324 ? 6.859 26.093 30.212 1.00 36.75 324 LEU A O 1
ATOM 2466 N N . ARG A 1 325 ? 7.287 26.435 32.385 1.00 35.56 325 ARG A N 1
ATOM 2467 C CA . ARG A 1 325 ? 7.067 27.885 32.419 1.00 35.56 325 ARG A CA 1
ATOM 2468 C C . ARG A 1 325 ? 7.881 28.481 33.563 1.00 35.56 325 ARG A C 1
ATOM 2470 O O . ARG A 1 325 ? 7.382 28.551 34.678 1.00 35.56 325 ARG A O 1
ATOM 2477 N N . THR A 1 326 ? 9.106 28.879 33.242 1.00 37.25 326 THR A N 1
ATOM 2478 C CA . THR A 1 326 ? 9.832 30.057 33.751 1.00 37.25 326 THR A CA 1
ATOM 2479 C C . THR A 1 326 ? 10.995 30.299 32.814 1.00 37.25 326 THR A C 1
ATOM 2481 O O . THR A 1 326 ? 11.730 29.313 32.582 1.00 37.25 326 THR A O 1
#